Protein AF-A0A7I9ZKE6-F1 (afdb_monomer)

Secondary structure (DSSP, 8-state):
-HHHHHHHHHHHHHHHSEE-HHHHHHHHTSS-HHHHHHHHTTSSSBSGGG-SS-HHHHHHHHHHHHHHHHHTTPEEEE---TT-BSSTT--HHHHHHHHEEEESSS-S-----------EEEEEPSS----TTT----SEEEE-SS-EE-TTTTT-TTEEEEESS-HHHHHHHHHH-SSEEEEEEEETTTTEEEEEEEEEEHHHHHHHHHHHHHTHHHHHHHHHHHHHHHHHHHHHHHHHHHHHHHHHHHHHHHHHHHH-----

Nearest PDB structures (foldseek):
  3h4r-assembly1_A  TM=3.311E-01  e=6.764E+00  Escherichia coli K-12

Solvent-accessible surface area (backbone atoms only — not comparable to full-atom values): 14800 Å² total; per-residue (Å²): 109,65,72,59,49,52,52,42,43,51,54,41,29,74,75,61,53,32,38,42,49,66,56,45,35,38,71,72,66,39,30,54,71,72,51,53,53,36,32,76,63,65,74,38,84,26,45,50,84,56,37,78,61,58,69,68,62,51,51,52,50,50,54,48,51,51,51,57,34,52,79,68,68,35,41,82,40,84,52,69,59,74,92,67,37,49,40,86,90,55,51,69,65,64,43,46,59,57,32,34,28,38,19,83,51,84,69,65,63,81,80,60,64,77,76,71,76,76,70,39,63,30,38,44,56,93,60,93,56,58,19,68,82,82,63,48,68,67,62,49,32,39,78,53,96,90,40,41,26,36,40,60,85,65,79,43,57,79,41,40,82,43,69,62,82,56,68,65,41,56,53,38,12,53,69,62,19,93,57,55,29,39,30,28,32,74,32,83,88,76,74,44,74,42,79,49,29,32,31,22,32,58,69,20,42,52,55,19,47,52,55,47,62,76,41,42,64,66,47,50,54,51,51,52,54,49,49,54,53,49,52,55,53,53,50,53,50,52,50,54,51,50,49,54,52,48,56,54,50,51,54,51,51,51,54,51,52,67,70,63,62,81,85,128

Organism: NCBI:txid659824

Mean predicted aligned error: 14.19 Å

pLDDT: mean 89.32, std 9.11, range [42.59, 97.81]

Radius of gyration: 27.78 Å; Cα contacts (8 Å, |Δi|>4): 332; chains: 1; bounding box: 64×78×64 Å

Foldseek 3Di:
DLVQLLVQQVVVCVPFQKDALQSSLVSVVQAPPVLVVCLLVVVDQAQVVRGNDDPVVSVVSLVSNVVSLVVVVWDWDFACQDPRHHDDVRDPVVRRSRRIMTHNDPPPDPDHSPPPPPQFEKEADPDWDAALPPRDTDRIWGQDPSGTHDCVRVVNVQWDWDFDDDPQLQVQLVVQFPHKHWYWYQDPPVRHTDTGGMTGHPVSSVVSVVVCVVCVVVVVVVVVVVVVVVVVVVVVVVVVVVVVVVVVVVVVVVVVVVVPDDDD

Sequence (264 aa):
METRIARIAETTLAEQQFVTPIDVLIGLGWLAQPNVERWQRGRVSSLDRCVQVDADKTAAVLAALETWARDRGLQPWDTDYGDLQFTDGGEAAAERDFRTRWAAADHPAPAAPKKRSRELTVIAALSSWTCASCGEDGDLLLQTKAGPLCLDCADLGHLVFLPSGDAALTRRAKKASRLSAVVVLWSLRRKHYERQGILAENEAIEQAAQQCLEDADARAVRRSHDQARRAAVDEKFRDDARHRVRDRVDAVLDTWRAGVVNLD

Structure (mmCIF, N/CA/C/O backbone):
data_AF-A0A7I9ZKE6-F1
#
_entry.id   AF-A0A7I9ZKE6-F1
#
loop_
_atom_site.group_PDB
_atom_site.id
_atom_site.type_symbol
_atom_site.label_atom_id
_atom_site.label_alt_id
_atom_site.label_comp_id
_atom_site.label_asym_id
_atom_site.label_entity_id
_atom_site.label_seq_id
_atom_site.pdbx_PDB_ins_code
_atom_site.Cartn_x
_atom_site.Cartn_y
_atom_site.Cartn_z
_atom_site.occupancy
_atom_site.B_iso_or_equiv
_atom_site.auth_seq_id
_atom_site.auth_comp_id
_atom_site.auth_asym_id
_atom_site.auth_atom_id
_atom_site.pdbx_PDB_model_num
ATOM 1 N N . MET A 1 1 ? -19.465 4.935 30.216 1.00 80.81 1 MET A N 1
ATOM 2 C CA . MET A 1 1 ? -18.667 4.501 29.047 1.00 80.81 1 MET A CA 1
ATOM 3 C C . MET A 1 1 ? -19.266 3.235 28.450 1.00 80.81 1 MET A C 1
ATOM 5 O O . MET A 1 1 ? -19.639 3.252 27.286 1.00 80.81 1 MET A O 1
ATOM 9 N N . GLU A 1 2 ? -19.469 2.200 29.266 1.00 84.38 2 GLU A N 1
ATOM 10 C CA . GLU A 1 2 ? -20.071 0.908 28.892 1.00 84.38 2 GLU A CA 1
ATOM 11 C C . GLU A 1 2 ? -21.397 1.023 28.128 1.00 84.38 2 GLU A C 1
ATOM 13 O O . GLU A 1 2 ? -21.533 0.436 27.064 1.00 84.38 2 GLU A O 1
ATOM 18 N N . THR A 1 3 ? -22.339 1.866 28.570 1.00 89.25 3 THR A N 1
ATOM 19 C CA . THR A 1 3 ? -23.612 2.090 27.852 1.00 89.25 3 THR A CA 1
ATOM 20 C C . THR A 1 3 ? -23.410 2.611 26.424 1.00 89.25 3 THR A C 1
ATOM 22 O O . THR A 1 3 ? -24.175 2.287 25.520 1.00 89.25 3 THR A O 1
ATOM 25 N N . ARG A 1 4 ? -22.369 3.425 26.201 1.00 93.50 4 ARG A N 1
ATOM 26 C CA . ARG A 1 4 ? -22.043 3.968 24.876 1.00 93.50 4 ARG A CA 1
ATOM 27 C C . ARG A 1 4 ? -21.385 2.903 23.999 1.00 93.50 4 ARG A C 1
ATOM 29 O O . ARG A 1 4 ? -21.744 2.812 22.832 1.00 93.50 4 ARG A O 1
ATOM 36 N N . ILE A 1 5 ? -20.492 2.090 24.571 1.00 93.31 5 ILE A N 1
ATOM 37 C CA . ILE A 1 5 ? -19.883 0.931 23.898 1.00 93.31 5 ILE A CA 1
ATOM 38 C C . ILE A 1 5 ? -20.972 -0.049 23.463 1.00 93.31 5 ILE A C 1
ATOM 40 O O . ILE A 1 5 ? -21.030 -0.391 22.290 1.00 93.31 5 ILE A O 1
ATOM 44 N N . ALA A 1 6 ? -21.876 -0.420 24.375 1.00 93.50 6 ALA A N 1
ATOM 45 C CA . ALA A 1 6 ? -22.970 -1.343 24.097 1.00 93.50 6 ALA A CA 1
ATOM 46 C C . ALA A 1 6 ? -23.857 -0.851 22.950 1.00 93.50 6 ALA A C 1
ATOM 48 O O . ALA A 1 6 ? -24.139 -1.611 22.033 1.00 93.50 6 ALA A O 1
ATOM 49 N N . ARG A 1 7 ? -24.231 0.435 22.954 1.00 96.25 7 ARG A N 1
ATOM 50 C CA . ARG A 1 7 ? -25.028 1.031 21.875 1.00 96.25 7 ARG A CA 1
ATOM 51 C C . ARG A 1 7 ? -24.306 0.997 20.526 1.00 96.25 7 ARG A C 1
ATOM 53 O O . ARG A 1 7 ? -24.929 0.673 19.525 1.00 96.25 7 ARG A O 1
ATOM 60 N N . ILE A 1 8 ? -23.019 1.356 20.487 1.00 97.00 8 ILE A N 1
ATOM 61 C CA . ILE A 1 8 ? -22.222 1.305 19.249 1.00 97.00 8 ILE A CA 1
ATOM 62 C C . ILE A 1 8 ? -22.152 -0.138 18.750 1.00 97.00 8 ILE A C 1
ATOM 64 O O . ILE A 1 8 ? -22.469 -0.398 17.596 1.00 97.00 8 ILE A O 1
ATOM 68 N N . ALA A 1 9 ? -21.804 -1.069 19.637 1.00 95.50 9 ALA A N 1
ATOM 69 C CA . ALA A 1 9 ? -21.667 -2.477 19.313 1.00 95.50 9 ALA A CA 1
ATOM 70 C C . ALA A 1 9 ? -22.993 -3.097 18.837 1.00 95.50 9 ALA A C 1
ATOM 72 O O . ALA A 1 9 ? -22.989 -3.863 17.884 1.00 95.50 9 ALA A O 1
ATOM 73 N N . GLU A 1 10 ? -24.136 -2.730 19.423 1.00 95.75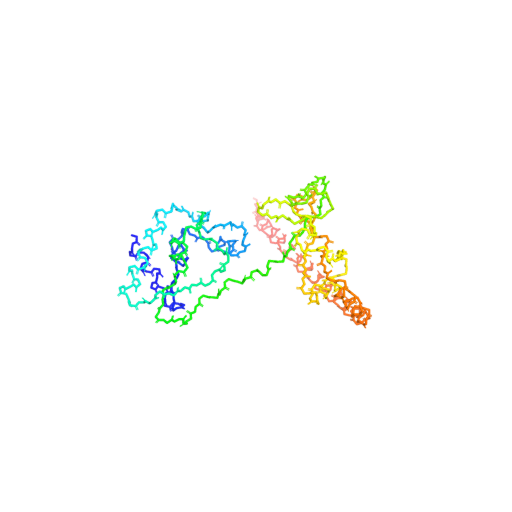 10 GLU A N 1
ATOM 74 C CA . GLU A 1 10 ? -25.462 -3.159 18.956 1.00 95.75 10 GLU A CA 1
ATOM 75 C C . GLU A 1 10 ? -25.780 -2.655 17.548 1.00 95.75 10 GLU A C 1
ATOM 77 O O . GLU A 1 10 ? -26.186 -3.449 16.700 1.00 95.75 10 GLU A O 1
ATOM 82 N N . THR A 1 11 ? -25.568 -1.361 17.283 1.00 96.81 11 THR A N 1
ATOM 83 C CA . THR A 1 11 ? -25.777 -0.788 15.947 1.00 96.81 11 THR A CA 1
ATOM 84 C C . THR A 1 11 ? -24.886 -1.480 14.919 1.00 96.81 11 THR A C 1
ATOM 86 O O . THR A 1 11 ? -25.370 -1.949 13.893 1.00 96.81 11 THR A O 1
ATOM 89 N N . THR A 1 12 ? -23.594 -1.610 15.222 1.00 95.81 12 THR A N 1
ATOM 90 C CA . THR A 1 12 ? -22.623 -2.259 14.342 1.00 95.81 12 THR A CA 1
ATOM 91 C C . THR A 1 12 ? -22.984 -3.726 14.098 1.00 95.81 12 THR A C 1
ATOM 93 O O . THR A 1 12 ? -23.018 -4.166 12.951 1.00 95.81 12 THR A O 1
ATOM 96 N N . LEU A 1 13 ? -23.333 -4.483 15.144 1.00 95.69 13 LEU A N 1
ATOM 97 C CA . LEU A 1 13 ? -23.744 -5.882 15.013 1.00 95.69 13 LEU A CA 1
ATOM 98 C C . LEU A 1 13 ? -24.986 -6.026 14.123 1.00 95.69 13 LEU A C 1
ATOM 100 O O . LEU A 1 13 ? -25.049 -6.955 13.324 1.00 95.69 13 LEU A O 1
ATOM 104 N N . ALA A 1 14 ? -25.958 -5.118 14.234 1.00 94.81 14 ALA A N 1
ATOM 105 C CA . ALA A 1 14 ? -27.159 -5.139 13.403 1.00 94.81 14 ALA A CA 1
ATOM 106 C C . ALA A 1 14 ? -26.866 -4.834 11.921 1.00 94.81 14 ALA A C 1
ATOM 108 O O . ALA A 1 14 ? -27.521 -5.394 11.044 1.00 94.81 14 ALA A O 1
ATOM 109 N N . GLU A 1 15 ? -25.887 -3.972 11.638 1.00 94.06 15 GLU A N 1
ATOM 110 C CA . GLU A 1 15 ? -25.532 -3.551 10.277 1.00 94.06 15 GLU A CA 1
ATOM 111 C C . GLU A 1 15 ? -24.661 -4.571 9.533 1.00 94.06 15 GLU A C 1
ATOM 113 O O . GLU A 1 15 ? -24.911 -4.844 8.359 1.00 94.06 15 GLU A O 1
ATOM 118 N N . GLN A 1 16 ? -23.643 -5.137 10.193 1.00 93.75 16 GLN A N 1
ATOM 119 C CA . GLN A 1 16 ? -22.638 -5.990 9.536 1.00 93.75 16 GLN A CA 1
ATOM 120 C C . GLN A 1 16 ? -22.530 -7.411 10.109 1.00 93.75 16 GLN A C 1
ATOM 122 O O . GLN A 1 16 ? -21.730 -8.201 9.618 1.00 93.75 16 GLN A O 1
ATOM 127 N N . GLN A 1 17 ? -23.336 -7.761 11.119 1.00 94.69 17 GLN A N 1
ATOM 128 C CA . GLN A 1 17 ? -23.385 -9.085 11.771 1.00 94.69 17 GLN A CA 1
ATOM 129 C C . GLN A 1 17 ? -22.134 -9.471 12.587 1.00 94.69 17 GLN A C 1
ATOM 131 O O . GLN A 1 17 ? -22.058 -10.583 13.114 1.00 94.69 17 GLN A O 1
ATOM 136 N N . PHE A 1 18 ? -21.183 -8.550 12.758 1.00 95.56 18 PHE A N 1
ATOM 137 C CA . PHE A 1 18 ? -20.028 -8.680 13.649 1.00 95.56 18 PHE A CA 1
ATOM 138 C C . PHE A 1 18 ? -19.629 -7.317 14.231 1.00 95.56 18 PHE A C 1
ATOM 140 O O . PHE A 1 18 ? -20.005 -6.273 13.703 1.00 95.56 18 PHE A O 1
ATOM 147 N N . VAL A 1 19 ? -18.828 -7.317 15.297 1.00 96.62 19 VAL A N 1
ATOM 148 C CA . VAL A 1 19 ? -18.248 -6.099 15.888 1.00 96.62 19 VAL A CA 1
ATOM 149 C C . VAL A 1 19 ? -16.756 -6.297 16.105 1.00 96.62 19 VAL A C 1
ATOM 151 O O . VAL A 1 19 ? -16.337 -7.323 16.644 1.00 96.62 19 VAL A O 1
ATOM 154 N N . THR A 1 20 ? -15.951 -5.314 15.714 1.00 95.62 20 THR A N 1
ATOM 155 C CA . THR A 1 20 ? -14.513 -5.275 15.992 1.00 95.62 20 THR A CA 1
ATOM 156 C C . THR A 1 20 ? -14.170 -4.168 16.995 1.00 95.62 20 THR A C 1
ATOM 158 O O . THR A 1 20 ? -14.904 -3.182 17.119 1.00 95.62 20 THR A O 1
ATOM 161 N N . PRO A 1 21 ? -13.016 -4.259 17.674 1.00 96.25 21 PRO A N 1
ATOM 162 C CA . PRO A 1 21 ? -12.482 -3.156 18.463 1.00 96.25 21 PRO A CA 1
ATOM 163 C C . PRO A 1 21 ? -12.346 -1.841 17.689 1.00 96.25 21 PRO A C 1
ATOM 165 O O . PRO A 1 21 ? -12.607 -0.771 18.237 1.00 96.25 21 PRO A O 1
ATOM 168 N N . ILE A 1 22 ? -11.978 -1.911 16.404 1.00 95.44 22 ILE A N 1
ATOM 169 C CA . ILE A 1 22 ? -11.834 -0.735 15.537 1.00 95.44 22 ILE A CA 1
ATOM 170 C C . ILE A 1 22 ? -13.180 -0.010 15.392 1.00 95.44 22 ILE A C 1
ATOM 172 O O . ILE A 1 22 ? -13.216 1.214 15.517 1.00 95.44 22 ILE A O 1
ATOM 176 N N . ASP A 1 23 ? -14.281 -0.746 15.205 1.00 95.75 23 ASP A N 1
ATOM 177 C CA . ASP A 1 23 ? -15.628 -0.168 15.072 1.00 95.75 23 ASP A CA 1
ATOM 178 C C . ASP A 1 23 ? -16.026 0.616 16.327 1.00 95.75 23 ASP A C 1
ATOM 180 O O . ASP A 1 23 ? -16.527 1.741 16.244 1.00 95.75 23 ASP A O 1
ATOM 184 N N . VAL A 1 24 ? -15.738 0.056 17.508 1.00 97.00 24 VAL A N 1
ATOM 185 C CA . VAL A 1 24 ? -16.027 0.710 18.790 1.00 97.00 24 VAL A CA 1
ATOM 186 C C . VAL A 1 24 ? -15.189 1.973 18.964 1.00 97.00 24 VAL A C 1
ATOM 188 O O . VAL A 1 24 ? -15.727 3.015 19.342 1.00 97.00 24 VAL A O 1
ATOM 191 N N . LEU A 1 25 ? -13.892 1.929 18.646 1.00 96.81 25 LEU A N 1
ATOM 192 C CA . LEU A 1 25 ? -13.018 3.104 18.727 1.00 96.81 25 LEU A CA 1
ATOM 193 C C . LEU A 1 25 ? -13.452 4.216 17.758 1.00 96.81 25 LEU A C 1
ATOM 195 O O . LEU A 1 25 ? -13.394 5.396 18.122 1.00 96.81 25 LEU A O 1
ATOM 199 N N . ILE A 1 26 ? -13.941 3.860 16.564 1.00 96.06 26 ILE A N 1
ATOM 200 C CA . ILE A 1 26 ? -14.525 4.814 15.612 1.00 96.06 26 ILE A CA 1
ATOM 201 C C . ILE A 1 26 ? -15.829 5.400 16.157 1.00 96.06 26 ILE A C 1
ATOM 203 O O . ILE A 1 26 ? -15.978 6.621 16.191 1.00 96.06 26 ILE A O 1
ATOM 207 N N . GLY A 1 27 ? -16.757 4.569 16.639 1.00 95.06 27 GLY A N 1
ATOM 208 C CA . GLY A 1 27 ? -18.037 5.034 17.185 1.00 95.06 27 GLY A CA 1
ATOM 209 C C . GLY A 1 27 ? -17.889 5.899 18.447 1.00 95.06 27 GLY A C 1
ATOM 210 O O . GLY A 1 27 ? -18.699 6.795 18.713 1.00 95.06 27 GLY A O 1
ATOM 211 N N . LEU A 1 28 ? -16.825 5.685 19.227 1.00 95.25 28 LEU A N 1
ATOM 212 C CA . LEU A 1 28 ? -16.461 6.549 20.352 1.00 95.25 28 LEU A CA 1
ATOM 213 C C . LEU A 1 28 ? -15.848 7.885 19.902 1.00 95.25 28 LEU A C 1
ATOM 215 O O . LEU A 1 28 ? -15.843 8.842 20.683 1.00 95.25 28 LEU A O 1
ATOM 219 N N . GLY A 1 29 ? -15.394 7.976 18.651 1.00 94.75 29 GLY A N 1
ATOM 220 C CA . GLY A 1 29 ? -14.678 9.123 18.099 1.00 94.75 29 GLY A CA 1
ATOM 221 C C . GLY A 1 29 ? -13.205 9.172 18.506 1.00 94.75 29 GLY A C 1
ATOM 222 O O . GLY A 1 29 ? -12.571 10.208 18.353 1.00 94.75 29 GLY A O 1
ATOM 223 N N . TRP A 1 30 ? -12.660 8.079 19.045 1.00 95.88 30 TRP A N 1
ATOM 224 C CA . TRP A 1 30 ? -11.262 7.990 19.488 1.00 95.88 30 TRP A CA 1
ATOM 225 C C . TRP A 1 30 ? -10.312 7.609 18.356 1.00 95.88 30 TRP A C 1
ATOM 227 O O . TRP A 1 30 ? -9.102 7.787 18.476 1.00 95.88 30 TRP A O 1
ATOM 237 N N . LEU A 1 31 ? -10.862 7.112 17.250 1.00 95.38 31 LEU A N 1
ATOM 238 C CA . LEU A 1 31 ? -10.144 6.741 16.044 1.00 95.38 31 LEU A CA 1
ATOM 239 C C . LEU A 1 31 ? -10.928 7.230 14.823 1.00 95.38 31 LEU A C 1
ATOM 241 O O . LEU A 1 31 ? -12.116 6.967 14.685 1.00 95.38 31 LEU A O 1
ATOM 245 N N . ALA A 1 32 ? -10.270 7.952 13.919 1.00 91.06 32 ALA A N 1
ATOM 246 C CA . ALA A 1 32 ? -10.906 8.433 12.695 1.00 91.06 32 ALA A CA 1
ATOM 247 C C . ALA A 1 32 ? -10.713 7.428 11.548 1.00 91.06 32 ALA A C 1
ATOM 249 O O . ALA A 1 32 ? -9.596 6.949 11.336 1.00 91.06 32 ALA A O 1
ATOM 250 N N . GLN A 1 33 ? -11.753 7.186 10.742 1.00 89.94 33 GLN A N 1
ATOM 251 C CA . GLN A 1 33 ? -11.688 6.282 9.580 1.00 89.94 33 GLN A CA 1
ATOM 252 C C . GLN A 1 33 ? -10.487 6.550 8.643 1.00 89.94 33 GLN A C 1
ATOM 254 O O . GLN A 1 33 ? -9.793 5.598 8.278 1.00 89.94 33 GLN A O 1
ATOM 259 N N . PRO A 1 34 ? -10.127 7.810 8.308 1.00 87.00 34 PRO A N 1
ATOM 260 C CA . PRO A 1 34 ? -8.950 8.078 7.478 1.00 87.00 34 PRO A CA 1
ATOM 261 C C . PRO A 1 34 ? -7.627 7.610 8.100 1.00 87.00 34 PRO A C 1
ATOM 263 O O . PRO A 1 34 ? -6.681 7.295 7.377 1.00 87.00 34 PRO A O 1
ATOM 266 N N . ASN A 1 35 ? -7.531 7.552 9.430 1.00 88.62 35 ASN A N 1
ATOM 267 C CA . ASN A 1 35 ? -6.338 7.054 10.108 1.00 88.62 35 ASN A CA 1
ATOM 268 C C . ASN A 1 35 ? -6.249 5.527 10.044 1.00 88.62 35 ASN A C 1
ATOM 270 O O . ASN A 1 35 ? -5.158 5.005 9.817 1.00 88.62 35 ASN A O 1
ATOM 274 N N . VAL A 1 36 ? -7.385 4.828 10.133 1.00 89.69 36 VAL A N 1
ATOM 275 C CA . VAL A 1 36 ? -7.454 3.378 9.887 1.00 89.69 36 VAL A CA 1
ATOM 276 C C . VAL A 1 36 ? -6.964 3.063 8.479 1.00 89.69 36 VAL A C 1
ATOM 278 O O . VAL A 1 36 ? -6.104 2.205 8.303 1.00 89.69 36 VAL A O 1
ATOM 281 N N . GLU A 1 37 ? -7.406 3.823 7.474 1.00 85.31 37 GLU A N 1
ATOM 282 C CA . GLU A 1 37 ? -6.921 3.653 6.101 1.00 85.31 37 GLU A CA 1
ATOM 283 C C . GLU A 1 37 ? -5.416 3.920 5.965 1.00 85.31 37 GLU A C 1
ATOM 285 O O . GLU A 1 37 ? -4.721 3.221 5.227 1.00 85.31 37 GLU A O 1
ATOM 290 N N . ARG A 1 38 ? -4.880 4.937 6.652 1.00 78.81 38 ARG A N 1
ATOM 291 C CA . ARG A 1 38 ? -3.436 5.229 6.647 1.00 78.81 38 ARG A CA 1
ATOM 292 C C . ARG A 1 38 ? -2.634 4.091 7.271 1.00 78.81 38 ARG A C 1
ATOM 294 O O . ARG A 1 38 ? -1.601 3.720 6.708 1.00 78.81 38 ARG A O 1
ATOM 301 N N . TRP A 1 39 ? -3.111 3.540 8.381 1.00 88.62 39 TRP A N 1
ATOM 302 C CA . TRP A 1 39 ? -2.510 2.397 9.063 1.00 88.62 39 TRP A CA 1
ATOM 303 C C . TRP A 1 39 ? -2.588 1.116 8.221 1.00 88.62 39 TRP A C 1
ATOM 305 O O . TRP A 1 39 ? -1.556 0.507 7.962 1.00 88.62 39 TRP A O 1
ATOM 315 N N . GLN A 1 40 ? -3.748 0.781 7.648 1.00 85.06 40 GLN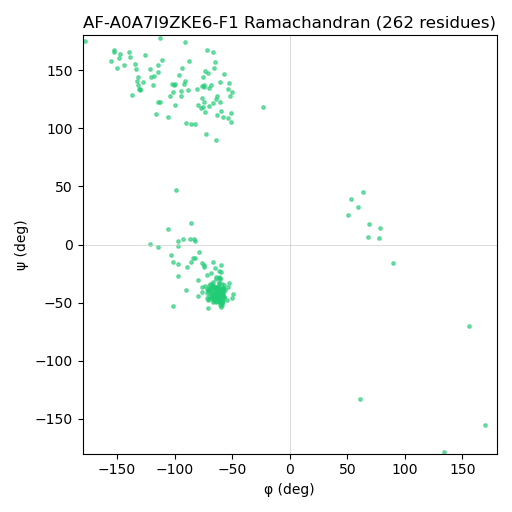 A N 1
ATOM 316 C CA . GLN A 1 40 ? -3.884 -0.342 6.706 1.00 85.06 40 GLN A CA 1
ATOM 317 C C . GLN A 1 40 ? -3.002 -0.163 5.458 1.00 85.06 40 GLN A C 1
ATOM 319 O O . GLN A 1 40 ? -2.523 -1.126 4.859 1.00 85.06 40 GLN A O 1
ATOM 324 N N . ARG A 1 41 ? -2.723 1.090 5.071 1.00 75.25 41 ARG A N 1
ATOM 325 C CA . ARG A 1 41 ? -1.736 1.456 4.044 1.00 75.25 41 ARG A CA 1
ATOM 326 C C . ARG A 1 41 ? -0.310 1.594 4.605 1.00 75.25 41 ARG A C 1
ATOM 328 O O . ARG A 1 41 ? 0.523 2.219 3.940 1.00 75.25 41 ARG A O 1
ATOM 335 N N . GLY A 1 42 ? 0.013 1.060 5.776 1.00 73.38 42 GLY A N 1
ATOM 336 C CA . GLY A 1 42 ? 1.356 1.062 6.366 1.00 73.38 42 GLY A CA 1
ATOM 337 C C . GLY A 1 42 ? 2.039 2.434 6.403 1.00 73.38 42 GLY A C 1
ATOM 338 O O . GLY A 1 42 ? 3.259 2.516 6.319 1.00 73.38 42 GLY A O 1
ATOM 339 N N . ARG A 1 43 ? 1.267 3.529 6.414 1.00 76.00 43 ARG A N 1
ATOM 340 C CA . ARG A 1 43 ? 1.790 4.901 6.550 1.00 76.00 43 ARG A CA 1
ATOM 341 C C . ARG A 1 43 ? 2.049 5.258 8.011 1.00 76.00 43 ARG A C 1
ATOM 343 O O . ARG A 1 43 ? 2.645 6.296 8.277 1.00 76.00 43 ARG A O 1
ATOM 350 N N . VAL A 1 44 ? 1.565 4.421 8.921 1.00 79.38 44 VAL A N 1
ATOM 351 C CA . VAL A 1 44 ? 1.742 4.494 10.368 1.00 79.38 44 VAL A CA 1
ATOM 352 C C . VAL A 1 44 ? 2.168 3.100 10.817 1.00 79.38 44 VAL A C 1
ATOM 354 O O . VAL A 1 44 ? 1.641 2.117 10.298 1.00 79.38 44 VAL A O 1
ATOM 357 N N . SER A 1 45 ? 3.150 3.023 11.713 1.00 81.81 45 SER A N 1
ATOM 358 C CA . SER A 1 45 ? 3.742 1.761 12.171 1.00 81.81 45 SER A CA 1
ATOM 359 C C . SER A 1 45 ? 2.794 0.925 13.031 1.00 81.81 45 SER A C 1
ATOM 361 O O . SER A 1 45 ? 2.818 -0.295 12.923 1.00 81.81 45 SER A O 1
ATOM 363 N N . SER A 1 46 ? 1.945 1.577 13.826 1.00 89.88 46 SER A N 1
ATOM 364 C CA . SER A 1 46 ? 0.986 0.954 14.741 1.00 89.88 46 SER A CA 1
ATOM 365 C C . SER A 1 46 ? -0.319 1.761 14.799 1.00 89.88 46 SER A C 1
ATOM 367 O O . SER A 1 46 ? -0.322 2.958 14.485 1.00 89.88 46 SER A O 1
ATOM 369 N N . LEU A 1 47 ? -1.443 1.117 15.128 1.00 91.81 47 LEU A N 1
ATOM 370 C CA . LEU A 1 47 ? -2.758 1.774 15.150 1.00 91.81 47 LEU A CA 1
ATOM 371 C C . LEU A 1 47 ? -2.901 2.756 16.321 1.00 91.81 47 LEU A C 1
ATOM 373 O O . LEU A 1 47 ? -3.463 3.836 16.141 1.00 91.81 47 LEU A O 1
ATOM 377 N N . ASP A 1 48 ? -2.371 2.407 17.492 1.00 91.94 48 ASP A N 1
ATOM 378 C CA . ASP A 1 48 ? -2.395 3.204 18.726 1.00 91.94 48 ASP A CA 1
ATOM 379 C C . ASP A 1 48 ? -1.870 4.640 18.555 1.00 91.94 48 ASP A C 1
ATOM 381 O O . ASP A 1 48 ? -2.434 5.576 19.112 1.00 91.94 48 ASP A O 1
ATOM 385 N N . ARG A 1 49 ? -0.888 4.862 17.675 1.00 89.31 49 ARG A N 1
ATOM 386 C CA . ARG A 1 49 ? -0.375 6.196 17.301 1.00 89.31 49 ARG A CA 1
ATOM 387 C C . ARG A 1 49 ? -1.433 7.115 16.687 1.00 89.31 49 ARG A C 1
ATOM 389 O O . ARG A 1 49 ? -1.212 8.319 16.572 1.00 89.31 49 ARG A O 1
ATOM 396 N N . CYS A 1 50 ? -2.544 6.550 16.226 1.00 91.50 50 CYS A N 1
ATOM 397 C CA . CYS A 1 50 ? -3.680 7.276 15.668 1.00 91.50 50 CYS A CA 1
ATOM 398 C C . CYS A 1 50 ? -4.869 7.383 16.628 1.00 91.50 50 CYS A C 1
ATOM 400 O O . CYS A 1 50 ? -5.834 8.080 16.295 1.00 91.50 50 CYS A O 1
ATOM 402 N N . VAL A 1 51 ? -4.828 6.670 17.755 1.00 92.06 51 VAL A N 1
ATOM 403 C CA . VAL A 1 51 ? -5.873 6.683 18.775 1.00 92.06 51 VAL A CA 1
ATOM 404 C C . VAL A 1 51 ? -5.678 7.921 19.651 1.00 92.06 51 VAL A C 1
ATOM 406 O O . VAL A 1 51 ? -4.568 8.260 20.047 1.00 92.06 51 VAL A O 1
ATOM 409 N N . GLN A 1 52 ? -6.762 8.646 19.925 1.00 88.31 52 GLN A N 1
ATOM 410 C CA . GLN A 1 52 ? -6.724 9.9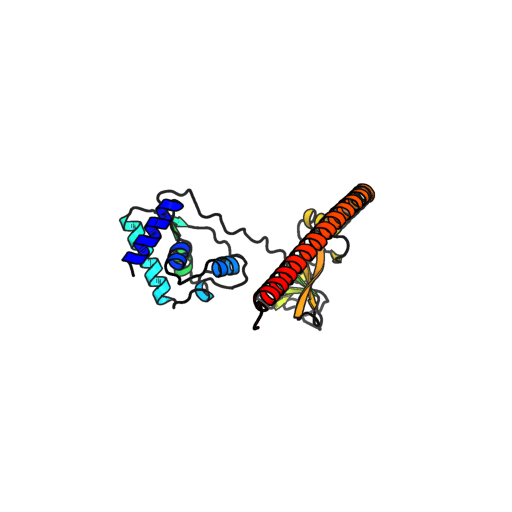29 20.643 1.00 88.31 52 GLN A CA 1
ATOM 411 C C . GLN A 1 52 ? -6.665 9.791 22.173 1.00 88.31 52 GLN A C 1
ATOM 413 O O . GLN A 1 52 ? -6.725 10.791 22.889 1.00 88.31 52 GLN A O 1
ATOM 418 N N . VAL A 1 53 ? -6.590 8.565 22.683 1.00 92.81 53 VAL A N 1
ATOM 419 C CA . VAL A 1 53 ? -6.550 8.247 24.111 1.00 92.81 53 VAL A CA 1
ATOM 420 C C . VAL A 1 53 ? -5.337 7.381 24.434 1.00 92.81 53 VAL A C 1
ATOM 422 O O . VAL A 1 53 ? -4.725 6.794 23.548 1.00 92.81 53 VAL A O 1
ATOM 425 N N . ASP A 1 54 ? -5.001 7.312 25.717 1.00 90.69 54 ASP A N 1
ATOM 426 C CA . ASP A 1 54 ? -3.941 6.457 26.245 1.00 90.69 54 ASP A CA 1
ATOM 427 C C . ASP A 1 54 ? -4.256 4.945 26.126 1.00 90.69 54 ASP A C 1
ATOM 429 O O . ASP A 1 54 ? -5.390 4.521 25.860 1.00 90.69 54 ASP A O 1
ATOM 433 N N . ALA A 1 55 ? -3.216 4.124 26.305 1.00 88.38 55 ALA A N 1
ATOM 434 C CA . ALA A 1 55 ? -3.299 2.669 26.192 1.00 88.38 55 ALA A CA 1
ATOM 435 C C . ALA A 1 55 ? -4.238 2.054 27.243 1.00 88.38 55 ALA A C 1
ATOM 437 O O . ALA A 1 55 ? -5.009 1.157 26.909 1.00 88.38 55 ALA A O 1
ATOM 438 N N . ASP A 1 56 ? -4.251 2.587 28.468 1.00 90.25 56 ASP A N 1
ATOM 439 C CA . ASP A 1 56 ? -5.088 2.084 29.563 1.00 90.25 56 ASP A CA 1
ATOM 440 C C . ASP A 1 56 ? -6.581 2.238 29.249 1.00 90.25 56 ASP A C 1
ATOM 442 O O . ASP A 1 56 ? -7.367 1.302 29.410 1.00 90.25 56 ASP A O 1
ATOM 446 N N . LYS A 1 57 ? -6.995 3.399 28.724 1.00 93.31 57 LYS A N 1
ATOM 447 C CA . LYS A 1 57 ? -8.380 3.606 28.267 1.00 93.31 57 LYS A CA 1
ATOM 448 C C . LYS A 1 57 ? -8.741 2.712 27.096 1.00 93.31 57 LYS A C 1
ATOM 450 O O . LYS A 1 57 ? -9.881 2.258 27.005 1.00 93.31 57 LYS A O 1
ATOM 455 N N . THR A 1 58 ? -7.792 2.476 26.199 1.00 92.81 58 THR A N 1
ATOM 456 C CA . THR A 1 58 ? -8.000 1.597 25.048 1.00 92.81 58 THR A CA 1
ATOM 457 C C . THR A 1 58 ? -8.213 0.152 25.506 1.00 92.81 58 THR A C 1
ATOM 459 O O . THR A 1 58 ? -9.186 -0.480 25.095 1.00 92.81 58 THR A O 1
ATOM 462 N N . ALA A 1 59 ? -7.389 -0.331 26.440 1.00 92.00 59 ALA A N 1
ATOM 463 C CA . ALA A 1 59 ? -7.534 -1.639 27.076 1.00 92.00 59 ALA A CA 1
ATOM 464 C C . ALA A 1 59 ? -8.868 -1.774 27.830 1.00 92.00 59 ALA A C 1
ATOM 466 O O . ALA A 1 59 ? -9.560 -2.782 27.698 1.00 92.00 59 ALA A O 1
ATOM 467 N N . ALA A 1 60 ? -9.291 -0.732 28.552 1.00 94.31 60 ALA A N 1
ATOM 468 C CA . ALA A 1 60 ? -10.579 -0.730 29.244 1.00 94.31 60 ALA A CA 1
ATOM 469 C C . ALA A 1 60 ? -11.774 -0.862 28.278 1.00 94.31 60 ALA A C 1
ATOM 471 O O . ALA A 1 60 ? -12.751 -1.542 28.591 1.00 94.31 60 ALA A O 1
ATOM 472 N N . VAL A 1 61 ? -11.709 -0.242 27.092 1.00 95.38 61 VAL A N 1
ATOM 473 C CA . VAL A 1 61 ? -12.748 -0.389 26.055 1.00 95.38 61 VAL A CA 1
ATOM 474 C C . VAL A 1 61 ? -12.765 -1.801 25.473 1.00 95.38 61 VAL A C 1
ATOM 476 O O . VAL A 1 61 ? -13.849 -2.355 25.292 1.00 95.38 61 VAL A O 1
ATOM 479 N N . LEU A 1 62 ? -11.595 -2.384 25.205 1.00 95.00 62 LEU A N 1
ATOM 480 C CA . LEU A 1 62 ? -11.463 -3.758 24.712 1.00 95.00 62 LEU A CA 1
ATOM 481 C C . LEU A 1 62 ? -12.093 -4.764 25.690 1.00 95.00 62 LEU A C 1
ATOM 483 O O . LEU A 1 62 ? -12.948 -5.553 25.289 1.00 95.00 62 LEU A O 1
ATOM 487 N N . ALA A 1 63 ? -11.767 -4.657 26.981 1.00 94.81 63 ALA A N 1
ATOM 488 C CA . ALA A 1 63 ? -12.329 -5.512 28.029 1.00 94.81 63 ALA A CA 1
ATOM 489 C C . ALA A 1 63 ? -13.853 -5.331 28.194 1.00 94.81 63 ALA A C 1
ATOM 491 O O . ALA A 1 63 ? -14.599 -6.295 28.394 1.00 94.81 63 ALA A O 1
ATOM 492 N N . ALA A 1 64 ? -14.346 -4.093 28.079 1.00 95.75 64 ALA A N 1
ATOM 493 C CA . ALA A 1 64 ? -15.778 -3.809 28.137 1.00 95.75 64 ALA A CA 1
ATOM 494 C C . ALA A 1 64 ? -16.537 -4.376 26.923 1.00 95.75 64 ALA A C 1
ATOM 496 O O . ALA A 1 64 ? -17.644 -4.893 27.082 1.00 95.75 64 ALA A O 1
ATOM 497 N N . LEU A 1 65 ? -15.949 -4.312 25.722 1.00 97.00 65 LEU A N 1
ATOM 498 C CA . LEU A 1 65 ? -16.508 -4.928 24.514 1.00 97.00 65 LEU A CA 1
ATOM 499 C C . LEU A 1 65 ? -16.585 -6.453 24.655 1.00 97.00 65 LEU A C 1
ATOM 501 O O . LEU A 1 65 ? -17.613 -7.049 24.343 1.00 97.00 65 LEU A O 1
ATOM 505 N N . GLU A 1 66 ? -15.518 -7.073 25.149 1.00 96.06 66 GLU A N 1
ATOM 506 C CA . GLU A 1 66 ? -15.457 -8.511 25.403 1.00 96.06 66 GLU A CA 1
ATOM 507 C C . GLU A 1 66 ? -16.533 -8.961 26.405 1.00 96.06 66 GLU A C 1
ATOM 509 O O . GLU A 1 66 ? -17.251 -9.930 26.153 1.00 96.06 66 GLU A O 1
ATOM 514 N N . THR A 1 67 ? -16.698 -8.228 27.509 1.00 96.69 67 THR A N 1
ATOM 515 C CA . THR A 1 67 ? -17.749 -8.503 28.504 1.00 96.69 67 THR A CA 1
ATOM 516 C C . THR A 1 67 ? -19.139 -8.413 27.868 1.00 96.69 67 THR A C 1
ATOM 518 O O . THR A 1 67 ? -19.920 -9.362 27.934 1.00 96.69 67 THR A O 1
ATOM 521 N N . TRP A 1 68 ? -19.413 -7.321 27.147 1.00 97.19 68 TRP A N 1
ATOM 522 C CA . TRP A 1 68 ? -20.677 -7.112 26.435 1.00 97.19 68 TRP A CA 1
ATOM 523 C C . TRP A 1 68 ? -20.992 -8.223 25.420 1.00 97.19 68 TRP A C 1
ATOM 525 O O . TRP A 1 68 ? -22.156 -8.612 25.265 1.00 97.19 68 TRP A O 1
ATOM 535 N N . ALA A 1 69 ? -19.970 -8.721 24.721 1.00 96.50 69 ALA A N 1
ATOM 536 C CA . ALA A 1 69 ? -20.112 -9.748 23.700 1.00 96.50 69 ALA A CA 1
ATOM 537 C C . ALA A 1 69 ? -20.425 -11.117 24.314 1.00 96.50 69 ALA A C 1
ATOM 539 O O . ALA A 1 69 ? -21.312 -11.823 23.824 1.00 96.50 69 ALA A O 1
ATOM 540 N N . ARG A 1 70 ? -19.753 -11.466 25.419 1.00 95.62 70 ARG A N 1
ATOM 541 C CA . ARG A 1 70 ? -20.025 -12.698 26.173 1.00 95.62 70 ARG A CA 1
ATOM 542 C C . ARG A 1 70 ? -21.427 -12.719 26.761 1.00 95.62 70 ARG A C 1
ATOM 544 O O . ARG A 1 70 ? -22.105 -13.735 26.627 1.00 95.62 70 ARG A O 1
ATOM 551 N N . ASP A 1 71 ? -21.892 -11.598 27.309 1.00 96.19 71 ASP A N 1
ATOM 552 C CA . ASP A 1 71 ? -23.259 -11.470 27.835 1.00 96.19 71 ASP A CA 1
ATOM 553 C C . ASP A 1 71 ? -24.332 -11.716 26.757 1.00 96.19 71 ASP A C 1
ATOM 555 O O . ASP A 1 71 ? -25.461 -12.095 27.063 1.00 96.19 71 ASP A O 1
ATOM 559 N N . ARG A 1 72 ? -23.980 -11.534 25.476 1.00 95.00 72 ARG A N 1
ATOM 560 C CA . ARG A 1 72 ? -24.839 -11.794 24.306 1.00 95.00 72 ARG A CA 1
ATOM 561 C C . ARG A 1 72 ? -24.603 -13.155 23.651 1.00 95.00 72 ARG A C 1
ATOM 563 O O . ARG A 1 72 ? -25.218 -13.445 22.628 1.00 95.00 72 ARG A O 1
ATOM 570 N N . GLY A 1 73 ? -23.721 -13.984 24.207 1.00 95.25 73 GLY A N 1
ATOM 571 C CA . GLY A 1 73 ? -23.384 -15.296 23.654 1.00 95.25 73 GLY A CA 1
ATOM 572 C C . GLY A 1 73 ? -22.608 -15.247 22.333 1.00 95.25 73 GLY A C 1
ATOM 573 O O . GLY A 1 73 ? -22.565 -16.250 21.618 1.00 95.25 73 GLY A O 1
ATOM 574 N N . LEU A 1 74 ? -21.999 -14.106 21.988 1.00 96.88 74 LEU A N 1
ATOM 575 C CA . LEU A 1 74 ? -21.154 -13.993 20.800 1.00 96.88 74 LEU A CA 1
ATOM 576 C C . LEU A 1 74 ? -19.843 -14.753 21.006 1.00 96.88 74 LEU A C 1
ATOM 578 O O . LEU A 1 74 ? -19.304 -14.817 22.112 1.00 96.88 74 LEU A O 1
ATOM 582 N N . GLN A 1 75 ? -19.316 -15.307 19.919 1.00 96.00 75 GLN A N 1
ATOM 583 C CA . GLN A 1 75 ? -18.046 -16.020 19.925 1.00 96.00 75 GLN A CA 1
ATOM 584 C C . GLN A 1 75 ? -16.907 -15.090 19.485 1.00 96.00 75 GLN A C 1
ATOM 586 O O . GLN A 1 75 ? -17.125 -14.224 18.626 1.00 96.00 75 GLN A O 1
ATOM 591 N N . PRO A 1 76 ? -15.701 -15.262 20.051 1.00 96.88 76 PRO A N 1
ATOM 592 C CA . PRO A 1 76 ? -14.509 -14.589 19.569 1.00 96.88 76 PRO A CA 1
ATOM 593 C C . PRO A 1 76 ? -14.013 -15.268 18.291 1.00 96.88 76 PRO A C 1
ATOM 595 O O . PRO A 1 76 ? -13.922 -16.493 18.215 1.00 96.88 76 PRO A O 1
ATOM 598 N N . TRP A 1 77 ? -13.635 -14.465 17.309 1.00 95.25 77 TRP A N 1
ATOM 599 C CA . TRP A 1 77 ? -12.998 -14.928 16.085 1.00 95.25 77 TRP A CA 1
ATOM 600 C C . TRP A 1 77 ? -11.781 -14.062 15.780 1.00 95.25 77 TRP A C 1
ATOM 602 O O . TRP A 1 77 ? -11.824 -12.844 15.943 1.00 95.25 77 TRP A O 1
ATOM 612 N N . ASP A 1 78 ? -10.698 -14.674 15.314 1.00 92.12 78 ASP A N 1
ATOM 613 C CA . ASP A 1 78 ? -9.522 -13.926 14.870 1.00 92.12 78 ASP A CA 1
ATOM 614 C C . ASP A 1 78 ? -9.777 -13.278 13.501 1.00 92.12 78 ASP A C 1
ATOM 616 O O . ASP A 1 78 ? -10.460 -13.837 12.637 1.00 92.12 78 ASP A O 1
ATOM 620 N N . THR A 1 79 ? -9.227 -12.084 13.303 1.00 90.00 79 THR A N 1
ATOM 621 C CA . THR A 1 79 ? -9.235 -11.388 12.014 1.00 90.00 79 THR A CA 1
ATOM 622 C C . THR A 1 79 ? -7.800 -11.275 11.501 1.00 90.00 79 THR A C 1
ATOM 624 O O . THR A 1 79 ? -6.949 -10.674 12.158 1.00 90.00 79 THR A O 1
ATOM 627 N N . ASP A 1 80 ? -7.523 -11.797 10.299 1.00 86.88 80 ASP A N 1
ATOM 628 C CA . ASP A 1 80 ? -6.186 -11.722 9.689 1.00 86.88 80 ASP A CA 1
ATOM 629 C C . ASP A 1 80 ? -5.878 -10.295 9.202 1.00 86.88 80 ASP A C 1
ATOM 631 O O . ASP A 1 80 ? -6.215 -9.910 8.081 1.00 86.88 80 ASP A O 1
ATOM 635 N N . TYR A 1 81 ? -5.194 -9.515 10.041 1.00 85.06 81 TYR A N 1
ATOM 636 C CA . TYR A 1 81 ? -4.635 -8.206 9.678 1.00 85.06 81 TYR A CA 1
ATOM 637 C C . TYR A 1 81 ? -3.228 -8.290 9.047 1.00 85.06 81 TYR A C 1
ATOM 639 O O . TYR A 1 81 ? -2.605 -7.262 8.767 1.00 85.06 81 TYR A O 1
ATOM 647 N N . GLY A 1 82 ? -2.706 -9.495 8.797 1.00 82.75 82 GLY A N 1
ATOM 648 C CA . GLY A 1 82 ? -1.350 -9.724 8.304 1.00 82.75 82 GLY A CA 1
ATOM 649 C C . GLY A 1 82 ? -0.275 -9.209 9.267 1.00 82.75 82 GLY A C 1
ATOM 650 O O . GLY A 1 82 ? -0.333 -9.447 10.476 1.00 82.75 82 GLY A O 1
ATOM 651 N N . ASP A 1 83 ? 0.700 -8.481 8.715 1.00 82.38 83 ASP A N 1
ATOM 652 C CA . ASP A 1 83 ? 1.841 -7.915 9.453 1.00 82.38 83 ASP A CA 1
ATOM 653 C C . ASP A 1 83 ? 1.533 -6.571 10.140 1.00 82.38 83 ASP A C 1
ATOM 655 O O . ASP A 1 83 ? 2.449 -5.907 10.629 1.00 82.38 83 ASP A O 1
ATOM 659 N N . LEU A 1 84 ? 0.280 -6.104 10.102 1.00 87.38 84 LEU A N 1
ATOM 660 C CA . LEU A 1 84 ? -0.089 -4.854 10.759 1.00 87.38 84 LEU A CA 1
ATOM 661 C C . LEU A 1 84 ? -0.015 -5.018 12.281 1.00 87.38 84 LEU A C 1
ATOM 663 O O . LEU A 1 84 ? -0.472 -6.024 12.827 1.00 87.38 84 LEU A O 1
ATOM 667 N N . GLN A 1 85 ? 0.548 -4.004 12.936 1.00 90.62 85 GLN A N 1
ATOM 668 C CA . GLN A 1 85 ? 0.648 -3.909 14.391 1.00 90.62 85 GLN A CA 1
ATOM 669 C C . GLN A 1 85 ? -0.408 -2.945 14.920 1.00 90.62 85 GLN A C 1
ATOM 671 O O . GLN A 1 85 ? -0.635 -1.883 14.333 1.00 90.62 85 GLN A O 1
ATOM 676 N N . PHE A 1 86 ? -1.049 -3.296 16.024 1.00 93.00 86 PHE A N 1
ATOM 677 C CA . PHE A 1 86 ? -2.007 -2.441 16.709 1.00 93.00 86 PHE A CA 1
ATOM 678 C C . PHE A 1 86 ? -1.335 -1.570 17.762 1.00 93.00 86 PHE A C 1
ATOM 680 O O . PHE A 1 86 ? -1.668 -0.388 17.848 1.00 93.00 86 PHE A O 1
ATOM 687 N N . THR A 1 87 ? -0.366 -2.121 18.492 1.00 91.88 87 THR A N 1
ATOM 688 C CA . THR A 1 87 ? 0.350 -1.424 19.565 1.00 91.88 87 THR A CA 1
ATOM 689 C C . THR A 1 87 ? 1.823 -1.220 19.232 1.00 91.88 87 THR A C 1
ATOM 691 O O . THR A 1 87 ? 2.451 -2.019 18.529 1.00 91.88 87 THR A O 1
ATOM 694 N N . ASP A 1 88 ? 2.401 -0.129 19.730 1.00 82.81 88 ASP A N 1
ATOM 695 C CA . ASP A 1 88 ? 3.843 0.085 19.681 1.00 82.81 88 ASP A CA 1
ATOM 696 C C . ASP A 1 88 ? 4.548 -0.997 20.518 1.00 82.81 88 ASP A C 1
ATOM 698 O O . ASP A 1 88 ? 4.220 -1.227 21.679 1.00 82.81 88 ASP A O 1
ATOM 702 N N . GLY A 1 89 ? 5.492 -1.716 19.908 1.00 77.06 89 GLY A N 1
ATOM 703 C CA . GLY A 1 89 ? 6.171 -2.860 20.534 1.00 77.06 89 GLY A CA 1
ATOM 704 C C . GLY A 1 89 ? 5.498 -4.222 20.315 1.00 77.06 89 GLY A C 1
ATOM 705 O O . GLY A 1 89 ? 6.177 -5.238 20.456 1.00 77.06 89 GLY A O 1
ATOM 706 N N . GLY A 1 90 ? 4.231 -4.265 19.883 1.00 81.81 90 GLY A N 1
ATOM 707 C CA . GLY A 1 90 ? 3.559 -5.492 19.439 1.00 81.81 90 GLY A CA 1
ATOM 708 C C . GLY A 1 90 ? 3.385 -6.549 20.532 1.00 81.81 90 GLY A C 1
ATOM 709 O O . GLY A 1 90 ? 3.674 -7.728 20.310 1.00 81.81 90 GLY A O 1
ATOM 710 N N . GLU A 1 91 ? 2.945 -6.140 21.723 1.00 87.50 91 GLU A N 1
ATOM 711 C CA . GLU A 1 91 ? 2.680 -7.074 22.818 1.00 87.50 91 GLU A CA 1
ATOM 712 C C . GLU A 1 91 ? 1.592 -8.085 22.429 1.00 87.50 91 GLU A C 1
ATOM 714 O O . GLU A 1 91 ? 0.463 -7.727 22.098 1.00 87.50 91 GLU A O 1
ATOM 719 N N . ALA A 1 92 ? 1.924 -9.376 22.505 1.00 86.88 92 ALA A N 1
ATOM 720 C CA . ALA A 1 92 ? 1.100 -10.436 21.932 1.00 86.88 92 ALA A CA 1
ATOM 721 C C . ALA A 1 92 ? -0.324 -10.516 22.510 1.00 86.88 92 ALA A C 1
ATOM 723 O O . ALA A 1 92 ? -1.223 -10.972 21.809 1.00 86.88 92 ALA A O 1
ATOM 724 N N . ALA A 1 93 ? -0.540 -10.131 23.772 1.00 88.81 93 ALA A N 1
ATOM 725 C CA . ALA A 1 93 ? -1.876 -10.106 24.369 1.00 88.81 93 ALA A CA 1
ATOM 726 C C . ALA A 1 93 ? -2.732 -8.982 23.774 1.00 88.81 93 ALA A C 1
ATOM 728 O O . ALA A 1 93 ? -3.762 -9.270 23.172 1.00 88.81 93 ALA A O 1
ATOM 729 N N . ALA A 1 94 ? -2.237 -7.743 23.822 1.00 88.81 94 ALA A N 1
ATOM 730 C CA . ALA A 1 94 ? -2.926 -6.592 23.251 1.00 88.81 94 ALA A CA 1
ATOM 731 C C . ALA A 1 94 ? -3.199 -6.768 21.746 1.00 88.81 94 ALA A C 1
ATOM 733 O O . ALA A 1 94 ? -4.293 -6.475 21.270 1.00 88.81 94 ALA A O 1
ATOM 734 N N . GLU A 1 95 ? -2.237 -7.313 20.993 1.00 93.00 95 GLU A N 1
ATOM 735 C CA . GLU A 1 95 ? -2.412 -7.622 19.569 1.00 93.00 95 GLU A CA 1
ATOM 736 C C . GLU A 1 95 ? -3.567 -8.608 19.323 1.00 93.00 95 GLU A C 1
ATOM 738 O O . GLU A 1 95 ? -4.342 -8.420 18.385 1.00 93.00 95 GLU A O 1
ATOM 743 N N . ARG A 1 96 ? -3.727 -9.641 20.163 1.00 93.38 96 ARG A N 1
ATOM 744 C CA . ARG A 1 96 ? -4.856 -10.582 20.055 1.00 93.38 96 ARG A CA 1
ATOM 745 C C . ARG A 1 96 ? -6.186 -9.920 20.393 1.00 93.38 96 ARG A C 1
ATOM 747 O O . ARG A 1 96 ? -7.165 -10.156 19.684 1.00 93.38 96 ARG A O 1
ATOM 754 N N . ASP A 1 97 ? -6.222 -9.079 21.421 1.00 94.25 97 ASP A N 1
ATOM 755 C CA . ASP A 1 97 ? -7.449 -8.392 21.837 1.00 94.25 97 ASP A CA 1
ATOM 756 C C . ASP A 1 97 ? -7.977 -7.499 20.709 1.00 94.25 97 ASP A C 1
ATOM 758 O O . ASP A 1 97 ? -9.165 -7.519 20.393 1.00 94.25 97 ASP A O 1
ATOM 762 N N . PHE A 1 98 ? -7.079 -6.793 20.019 1.00 94.50 98 PHE A N 1
ATOM 763 C CA . PHE A 1 98 ? -7.423 -5.993 18.846 1.00 94.50 98 PHE A CA 1
ATOM 764 C C . PHE A 1 98 ? -7.871 -6.814 17.628 1.00 94.50 98 PHE A C 1
ATOM 766 O O . PHE A 1 98 ? -8.747 -6.375 16.876 1.00 94.50 98 PHE A O 1
ATOM 773 N N . ARG A 1 99 ? -7.263 -7.986 17.403 1.00 94.19 99 ARG A N 1
ATOM 774 C CA . ARG A 1 99 ? -7.598 -8.881 16.280 1.00 94.19 99 ARG A CA 1
ATOM 775 C C . ARG A 1 99 ? -8.918 -9.623 16.482 1.00 94.19 99 ARG A C 1
ATOM 777 O O . ARG A 1 99 ? -9.513 -10.080 15.503 1.00 94.19 99 ARG A O 1
ATOM 784 N N . THR A 1 100 ? -9.386 -9.715 17.724 1.00 95.56 100 THR A N 1
ATOM 785 C CA . THR A 1 100 ? -10.606 -10.438 18.076 1.00 95.56 100 THR A CA 1
ATOM 786 C C . THR A 1 100 ? -11.842 -9.667 17.623 1.00 95.56 100 THR A C 1
ATOM 788 O O . THR A 1 100 ? -12.157 -8.598 18.142 1.00 95.56 100 THR A O 1
ATOM 791 N N . ARG A 1 101 ? -12.586 -10.234 16.672 1.00 95.12 101 ARG A N 1
ATOM 792 C CA . ARG A 1 101 ? -13.955 -9.812 16.352 1.00 95.12 101 ARG A CA 1
ATOM 793 C C . ARG A 1 101 ? -14.958 -10.661 17.126 1.00 95.12 101 ARG A C 1
ATOM 795 O O . ARG A 1 101 ? -14.714 -11.836 17.392 1.00 95.12 101 ARG A O 1
ATOM 802 N N . TRP A 1 102 ? -16.120 -10.088 17.404 1.00 97.06 102 TRP A N 1
ATOM 803 C CA . TRP A 1 102 ? -17.220 -10.762 18.086 1.00 97.06 102 TRP A CA 1
ATOM 804 C C . TRP A 1 102 ? -18.391 -10.953 17.131 1.00 97.06 102 TRP A C 1
ATOM 806 O O . TRP A 1 102 ? -18.895 -9.986 16.556 1.00 97.06 102 TRP A O 1
ATOM 816 N N . ALA A 1 103 ? -18.808 -12.203 16.943 1.00 96.44 103 ALA A N 1
ATOM 817 C CA . ALA A 1 103 ? -19.887 -12.569 16.030 1.00 96.44 103 ALA A CA 1
ATOM 818 C C . ALA A 1 103 ? -20.543 -13.891 16.447 1.00 96.44 103 ALA A C 1
ATOM 820 O O . ALA A 1 103 ? -19.934 -14.718 17.127 1.00 96.44 103 ALA A O 1
ATOM 821 N N . ALA A 1 104 ? -21.783 -14.117 16.010 1.00 94.56 104 ALA A N 1
ATOM 822 C CA . ALA A 1 104 ? -22.478 -15.385 16.250 1.00 94.56 104 ALA A CA 1
ATOM 823 C C . ALA A 1 104 ? -21.907 -16.542 15.407 1.00 94.56 104 ALA A C 1
ATOM 825 O O . ALA A 1 104 ? -21.994 -17.701 15.803 1.00 94.56 104 ALA A O 1
ATOM 826 N N . ALA A 1 105 ? -21.314 -16.227 14.253 1.00 91.88 105 ALA A N 1
ATOM 827 C CA . ALA A 1 105 ? -20.735 -17.187 13.322 1.00 91.88 105 ALA A CA 1
ATOM 828 C C . ALA A 1 105 ? -19.412 -16.665 12.744 1.00 91.88 105 ALA A C 1
ATOM 830 O O . ALA A 1 105 ? -19.097 -15.475 12.822 1.00 91.88 105 ALA A O 1
ATOM 831 N N . ASP A 1 106 ? -18.649 -17.565 12.122 1.00 88.69 106 ASP A N 1
ATOM 832 C CA . ASP A 1 106 ? -17.403 -17.205 11.444 1.00 88.69 106 ASP A CA 1
ATOM 833 C C . ASP A 1 106 ? -17.647 -16.216 10.290 1.00 88.69 106 ASP A C 1
ATOM 835 O O . ASP A 1 106 ? -16.839 -15.334 10.036 1.00 88.69 106 ASP A O 1
ATOM 839 N N . HIS A 1 107 ? -18.794 -16.312 9.618 1.00 87.75 107 HIS A N 1
ATOM 840 C CA . HIS A 1 107 ? -19.150 -15.433 8.509 1.00 87.75 107 HIS A CA 1
ATOM 841 C C . HIS A 1 107 ? -20.454 -14.674 8.803 1.00 87.75 107 HIS A C 1
ATOM 843 O O . HIS A 1 107 ? -21.371 -15.263 9.382 1.00 87.75 107 HIS A O 1
ATOM 849 N N . PRO A 1 108 ? -20.572 -13.403 8.371 1.00 86.25 108 PRO A N 1
ATOM 850 C CA . PRO A 1 108 ? -19.582 -12.630 7.613 1.00 86.25 108 PRO A CA 1
ATOM 851 C C . PRO A 1 108 ? -18.389 -12.171 8.469 1.00 86.25 108 PRO A C 1
ATOM 853 O O . PRO A 1 108 ? -18.515 -11.924 9.666 1.00 86.25 108 PRO A O 1
ATOM 856 N N . ALA A 1 109 ? -17.227 -12.054 7.830 1.00 84.12 109 ALA A N 1
ATOM 857 C CA . ALA A 1 109 ? -16.003 -11.537 8.432 1.00 84.12 109 ALA A CA 1
ATOM 858 C C . ALA A 1 109 ? -15.602 -10.214 7.752 1.00 84.12 109 ALA A C 1
ATOM 860 O O . ALA A 1 109 ? -15.946 -10.006 6.581 1.00 84.12 109 ALA A O 1
ATOM 861 N N . PRO A 1 110 ? -14.852 -9.331 8.440 1.00 83.44 110 PRO A N 1
ATOM 862 C CA . PRO A 1 110 ? -14.259 -8.160 7.811 1.00 83.44 110 PRO A CA 1
ATOM 863 C C . PRO A 1 110 ? -13.461 -8.572 6.574 1.00 83.44 110 PRO A C 1
ATOM 865 O O . PRO A 1 110 ? -12.731 -9.566 6.598 1.00 83.44 110 PRO A O 1
ATOM 868 N N . ALA A 1 111 ? -13.558 -7.794 5.495 1.00 77.00 111 ALA A N 1
ATOM 869 C CA . ALA A 1 111 ? -12.679 -7.996 4.353 1.00 77.00 111 ALA A CA 1
ATOM 870 C C . ALA A 1 111 ? -11.232 -7.833 4.831 1.00 77.00 111 ALA A C 1
ATOM 872 O O . ALA A 1 111 ? -10.848 -6.741 5.260 1.00 77.00 111 ALA A O 1
ATOM 873 N N . ALA A 1 112 ? -10.451 -8.916 4.768 1.00 66.81 112 ALA A N 1
ATOM 874 C CA . ALA A 1 112 ? -9.059 -8.887 5.189 1.00 66.81 112 ALA A CA 1
ATOM 875 C C . ALA A 1 112 ? -8.359 -7.696 4.511 1.00 66.81 112 ALA A C 1
ATOM 877 O O . ALA A 1 112 ? -8.520 -7.510 3.292 1.00 66.81 112 ALA A O 1
ATOM 878 N N . PRO A 1 113 ? -7.616 -6.857 5.261 1.00 65.94 113 PRO A N 1
ATOM 879 C CA . PRO A 1 113 ? -6.861 -5.774 4.658 1.00 65.94 113 PRO A CA 1
ATOM 880 C C . PRO A 1 113 ? -6.014 -6.369 3.540 1.00 65.94 113 PRO A C 1
ATOM 882 O O . PRO A 1 113 ? -5.331 -7.375 3.735 1.00 65.94 113 PRO A O 1
ATOM 885 N N . LYS A 1 114 ? -6.107 -5.784 2.338 1.00 60.16 114 LYS A N 1
ATOM 886 C CA . LYS A 1 114 ? -5.390 -6.301 1.169 1.00 60.16 114 LYS A CA 1
ATOM 887 C C . LYS A 1 114 ? -3.918 -6.422 1.547 1.00 60.16 114 LYS A C 1
ATOM 889 O O . LYS A 1 114 ? -3.256 -5.390 1.688 1.00 60.16 114 LYS A O 1
ATOM 894 N N . LYS A 1 115 ? -3.421 -7.658 1.710 1.00 54.16 115 LYS A N 1
ATOM 895 C CA . LYS A 1 115 ? -2.000 -7.924 1.944 1.00 54.16 115 LYS A CA 1
ATOM 896 C C . LYS A 1 115 ? -1.266 -7.179 0.852 1.00 54.16 115 LYS A C 1
ATOM 898 O O . LYS A 1 115 ? -1.433 -7.475 -0.333 1.00 54.16 115 LYS A O 1
ATOM 903 N N . ARG A 1 116 ? -0.509 -6.149 1.229 1.00 52.47 116 ARG A N 1
ATOM 904 C CA . ARG A 1 116 ? 0.405 -5.552 0.269 1.00 52.47 116 ARG A CA 1
ATOM 905 C C . ARG A 1 116 ? 1.364 -6.677 -0.051 1.00 52.47 116 ARG A C 1
ATOM 907 O O . ARG A 1 116 ? 2.130 -7.072 0.822 1.00 52.47 116 ARG A O 1
ATOM 914 N N . SER A 1 117 ? 1.321 -7.200 -1.276 1.00 52.62 117 SER A N 1
ATOM 915 C CA . SER A 1 117 ? 2.528 -7.777 -1.848 1.00 52.62 117 SER A CA 1
ATOM 916 C C . SER A 1 117 ? 3.562 -6.679 -1.649 1.00 52.62 117 SER A C 1
ATOM 918 O O . SER A 1 117 ? 3.406 -5.600 -2.235 1.00 52.62 117 SER A O 1
ATOM 920 N N . ARG A 1 118 ? 4.478 -6.852 -0.691 1.00 61.09 118 ARG A N 1
ATOM 921 C CA . ARG A 1 118 ? 5.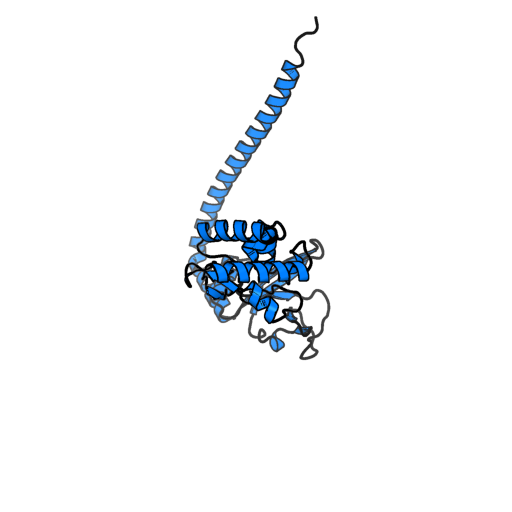533 -5.878 -0.442 1.00 61.09 118 ARG A CA 1
ATOM 922 C C . ARG A 1 118 ? 6.358 -5.890 -1.716 1.00 61.09 118 ARG A C 1
ATOM 924 O O . ARG A 1 118 ? 7.223 -6.735 -1.884 1.00 61.09 118 ARG A O 1
ATOM 931 N N . GLU A 1 119 ? 5.994 -5.031 -2.659 1.00 77.31 119 GLU A N 1
ATOM 932 C CA . GLU A 1 119 ? 6.809 -4.773 -3.825 1.00 77.31 119 GLU A CA 1
ATOM 933 C C . GLU A 1 119 ? 8.138 -4.294 -3.261 1.00 77.31 119 GLU A C 1
ATOM 935 O O . GLU A 1 119 ? 8.200 -3.246 -2.607 1.00 77.31 119 GLU A O 1
ATOM 940 N N . LEU A 1 120 ? 9.158 -5.142 -3.399 1.00 90.38 120 LEU A N 1
ATOM 941 C CA . LEU A 1 120 ? 10.480 -4.866 -2.869 1.00 90.38 120 LEU A CA 1
ATOM 942 C C . LEU A 1 120 ? 10.912 -3.505 -3.402 1.00 90.38 120 LEU A C 1
ATOM 944 O O . LEU A 1 120 ? 10.706 -3.197 -4.573 1.00 90.38 120 LEU A O 1
ATOM 948 N N . THR A 1 121 ? 11.434 -2.655 -2.527 1.00 93.25 121 THR A N 1
ATOM 949 C CA . THR A 1 121 ? 11.863 -1.308 -2.901 1.00 93.25 121 THR A CA 1
ATOM 950 C C . THR A 1 121 ? 13.360 -1.219 -2.693 1.00 93.25 121 THR A C 1
ATOM 952 O O . THR A 1 121 ? 13.833 -1.271 -1.562 1.00 93.25 121 THR A O 1
ATOM 955 N N . VAL A 1 122 ? 14.083 -1.092 -3.795 1.00 96.44 122 VAL A N 1
ATOM 956 C CA . VAL A 1 122 ? 15.527 -0.888 -3.838 1.00 96.44 122 VAL A CA 1
ATOM 957 C C . VAL A 1 122 ? 15.793 0.595 -4.060 1.00 96.44 122 VAL A C 1
ATOM 959 O O . VAL A 1 122 ? 15.110 1.256 -4.844 1.00 96.44 122 VAL A O 1
ATOM 962 N N . ILE A 1 123 ? 16.767 1.136 -3.344 1.00 96.12 123 ILE A N 1
ATOM 963 C CA . ILE A 1 123 ? 17.136 2.546 -3.391 1.00 96.12 123 ILE A CA 1
ATOM 964 C C . ILE A 1 123 ? 18.418 2.675 -4.210 1.00 96.12 123 ILE A C 1
ATOM 966 O O . ILE A 1 123 ? 19.405 2.005 -3.925 1.00 96.12 123 ILE A O 1
ATOM 970 N N . ALA A 1 124 ? 18.402 3.551 -5.210 1.00 95.69 124 ALA A N 1
ATOM 971 C CA . ALA A 1 124 ? 19.602 4.006 -5.892 1.00 95.69 124 ALA A CA 1
ATOM 972 C C . ALA A 1 124 ? 20.346 5.014 -5.012 1.00 95.69 124 ALA A C 1
ATOM 974 O O . ALA A 1 124 ? 19.761 5.991 -4.529 1.00 95.69 124 ALA A O 1
ATOM 975 N N . ALA A 1 125 ? 21.623 4.738 -4.770 1.00 92.56 125 ALA A N 1
ATOM 976 C CA . ALA A 1 125 ? 22.462 5.515 -3.878 1.00 92.56 125 ALA A CA 1
ATOM 977 C C . ALA A 1 125 ? 22.858 6.858 -4.517 1.00 92.56 125 ALA A C 1
ATOM 979 O O . ALA A 1 125 ? 23.221 6.929 -5.687 1.00 92.56 125 ALA A O 1
ATOM 980 N N . LEU A 1 126 ? 22.783 7.941 -3.736 1.00 88.00 126 LEU A N 1
ATOM 981 C CA . LEU A 1 126 ? 23.314 9.265 -4.113 1.00 88.00 126 LEU A CA 1
ATOM 982 C C . LEU A 1 126 ? 24.706 9.532 -3.527 1.00 88.00 126 LEU A C 1
ATOM 984 O O . LEU A 1 126 ? 25.386 10.467 -3.942 1.00 88.00 126 LEU A O 1
ATOM 988 N N . SER A 1 127 ? 25.093 8.753 -2.523 1.00 87.12 127 SER A N 1
ATOM 989 C CA . SER A 1 127 ? 26.351 8.850 -1.792 1.00 87.12 127 SER A CA 1
ATOM 990 C C . SER A 1 127 ? 26.889 7.447 -1.550 1.00 87.12 127 SER A C 1
ATOM 992 O O . SER A 1 127 ? 26.122 6.482 -1.584 1.00 87.12 127 SER A O 1
ATOM 994 N N . SER A 1 128 ? 28.183 7.337 -1.254 1.00 91.25 128 SER A N 1
ATOM 995 C CA . SER A 1 128 ? 28.767 6.066 -0.835 1.00 91.25 128 SER A CA 1
ATOM 996 C C . SER A 1 128 ? 28.055 5.515 0.403 1.00 91.25 128 SER A C 1
ATOM 998 O O . SER A 1 128 ? 27.568 6.254 1.266 1.00 91.25 128 SER A O 1
ATOM 1000 N N . TRP A 1 129 ? 27.973 4.194 0.462 1.00 93.75 129 TRP A N 1
ATOM 1001 C CA . TRP A 1 129 ? 27.422 3.432 1.572 1.00 93.75 129 TRP A CA 1
ATOM 1002 C C . TRP A 1 129 ? 28.105 2.065 1.590 1.00 93.75 129 TRP A C 1
ATOM 1004 O O . TRP A 1 129 ? 28.793 1.699 0.640 1.00 93.75 129 TRP A O 1
ATOM 1014 N N . THR A 1 130 ? 27.925 1.320 2.674 1.00 92.69 130 THR A N 1
ATOM 1015 C CA . THR A 1 130 ? 28.585 0.030 2.870 1.00 92.69 130 THR A CA 1
ATOM 1016 C C . THR A 1 130 ? 27.560 -1.021 3.258 1.00 92.69 130 THR A C 1
ATOM 1018 O O . THR A 1 130 ? 26.723 -0.783 4.133 1.00 92.69 130 THR A O 1
ATOM 1021 N N . CYS A 1 131 ? 27.627 -2.184 2.616 1.00 88.75 131 CYS A N 1
ATOM 1022 C CA . CYS A 1 131 ? 26.776 -3.322 2.912 1.00 88.75 131 CYS A CA 1
ATOM 1023 C C . CYS A 1 131 ? 27.015 -3.827 4.335 1.00 88.75 131 CYS A C 1
ATOM 1025 O O . CYS A 1 131 ? 28.138 -4.156 4.713 1.00 88.75 131 CYS A O 1
ATOM 1027 N N . ALA A 1 132 ? 25.936 -3.960 5.106 1.00 88.94 132 ALA A N 1
ATOM 1028 C CA . ALA A 1 132 ? 25.989 -4.445 6.482 1.00 88.94 132 ALA A CA 1
ATOM 1029 C C . ALA A 1 132 ? 26.409 -5.925 6.599 1.00 88.94 132 ALA A C 1
ATOM 1031 O O . ALA A 1 132 ? 26.739 -6.369 7.694 1.00 88.94 132 ALA A O 1
ATOM 1032 N N . SER A 1 133 ? 26.384 -6.686 5.496 1.00 86.38 133 SER A N 1
ATOM 1033 C CA . SER A 1 133 ? 26.753 -8.107 5.477 1.00 86.38 133 SER A CA 1
ATOM 1034 C C . SER A 1 133 ? 28.157 -8.359 4.925 1.00 86.38 133 SER A C 1
ATOM 1036 O O . SER A 1 133 ? 28.933 -9.055 5.573 1.00 86.38 133 SER A O 1
ATOM 1038 N N . CYS A 1 134 ? 28.488 -7.845 3.735 1.00 88.00 134 CYS A N 1
ATOM 1039 C CA . CYS A 1 134 ? 29.781 -8.110 3.086 1.00 88.00 134 CYS A CA 1
ATOM 1040 C C . CYS A 1 134 ? 30.804 -6.973 3.224 1.00 88.00 134 CYS A C 1
ATOM 1042 O O . CYS A 1 134 ? 31.984 -7.200 2.987 1.00 88.00 134 CYS A O 1
ATOM 1044 N N . GLY A 1 135 ? 30.388 -5.765 3.618 1.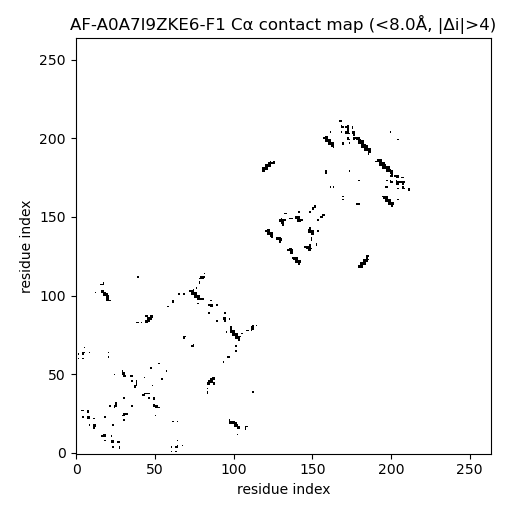00 88.06 135 GLY A N 1
ATOM 1045 C CA . GLY A 1 135 ? 31.294 -4.619 3.727 1.00 88.06 135 GLY A CA 1
ATOM 1046 C C . GLY A 1 135 ? 31.663 -3.945 2.399 1.00 88.06 135 GLY A C 1
ATOM 1047 O O . GLY A 1 135 ? 32.480 -3.029 2.405 1.00 88.06 135 GLY A O 1
ATOM 1048 N N . GLU A 1 136 ? 31.072 -4.360 1.279 1.00 85.06 136 GLU A N 1
ATOM 1049 C CA . GLU A 1 136 ? 31.284 -3.747 -0.040 1.00 85.06 136 GLU A CA 1
ATOM 1050 C C . GLU A 1 136 ? 30.321 -2.572 -0.279 1.00 85.06 136 GLU A C 1
ATOM 1052 O O . GLU A 1 136 ? 29.269 -2.472 0.363 1.00 85.06 136 GLU A O 1
ATOM 1057 N N . ASP A 1 137 ? 30.686 -1.668 -1.185 1.00 88.00 137 ASP A N 1
ATOM 1058 C CA . ASP A 1 137 ? 29.839 -0.581 -1.671 1.00 88.00 137 ASP A CA 1
ATOM 1059 C C . ASP A 1 137 ? 29.042 -0.988 -2.925 1.00 88.00 137 ASP A C 1
ATOM 1061 O O . ASP A 1 137 ? 29.166 -2.094 -3.448 1.00 88.00 137 ASP A O 1
ATOM 1065 N N . GLY A 1 138 ? 28.150 -0.113 -3.392 1.00 87.31 138 GLY A N 1
ATOM 1066 C CA . GLY A 1 138 ? 27.388 -0.360 -4.615 1.00 87.31 138 GLY A CA 1
ATOM 1067 C C . GLY A 1 138 ? 26.460 0.788 -4.999 1.00 87.31 138 GLY A C 1
ATOM 1068 O O . GLY A 1 138 ? 26.280 1.745 -4.249 1.00 87.31 138 GLY A O 1
ATOM 1069 N N . ASP A 1 139 ? 25.815 0.678 -6.157 1.00 91.38 139 ASP A N 1
ATOM 1070 C CA . ASP A 1 139 ? 24.904 1.721 -6.661 1.00 91.38 139 ASP A CA 1
ATOM 1071 C C . ASP A 1 139 ? 23.454 1.540 -6.188 1.00 91.38 139 ASP A C 1
ATOM 1073 O O . ASP A 1 139 ? 22.648 2.474 -6.218 1.00 91.38 139 ASP A O 1
ATOM 1077 N N . LEU A 1 140 ? 23.105 0.328 -5.753 1.00 95.50 140 LEU A N 1
ATOM 1078 C CA . LEU A 1 140 ? 21.757 -0.074 -5.363 1.00 95.50 140 LEU A CA 1
ATOM 1079 C C . LEU A 1 140 ? 21.782 -0.759 -3.998 1.00 95.50 140 LEU A C 1
ATOM 1081 O O . LEU A 1 140 ? 22.586 -1.662 -3.770 1.00 95.50 140 LEU A O 1
ATOM 1085 N N . LEU A 1 141 ? 20.860 -0.368 -3.117 1.00 95.31 141 LEU A N 1
ATOM 1086 C CA . LEU A 1 141 ? 20.732 -0.938 -1.778 1.00 95.31 141 LEU A CA 1
ATOM 1087 C C . LEU A 1 141 ? 19.296 -1.326 -1.444 1.00 95.31 141 LEU A C 1
ATOM 1089 O O . LEU A 1 141 ? 18.338 -0.632 -1.795 1.00 95.31 141 LEU A O 1
ATOM 1093 N N . LEU A 1 142 ? 19.149 -2.418 -0.700 1.00 93.56 142 LEU A N 1
ATOM 1094 C CA . LEU A 1 142 ? 17.908 -2.770 -0.025 1.00 93.56 142 LEU A CA 1
ATOM 1095 C C . LEU A 1 142 ?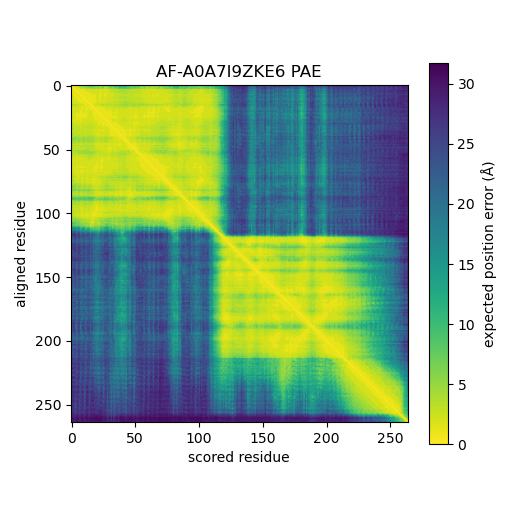 18.012 -2.360 1.446 1.00 93.56 142 LEU A C 1
ATOM 1097 O O . LEU A 1 142 ? 18.872 -2.843 2.182 1.00 93.56 142 LEU A O 1
ATOM 1101 N N . GLN A 1 143 ? 17.114 -1.484 1.896 1.00 91.88 143 GLN A N 1
ATOM 1102 C CA . GLN A 1 143 ? 17.057 -1.101 3.303 1.00 91.88 143 GLN A CA 1
ATOM 1103 C C . GLN A 1 143 ? 16.388 -2.212 4.123 1.00 91.88 143 GLN A C 1
ATOM 1105 O O . GLN A 1 143 ? 15.201 -2.492 3.944 1.00 91.88 143 GLN A O 1
ATOM 1110 N N . THR A 1 144 ? 17.124 -2.807 5.065 1.00 85.75 144 THR A N 1
ATOM 1111 C CA . THR A 1 144 ? 16.585 -3.787 6.022 1.00 85.75 144 THR A CA 1
ATOM 1112 C C . THR A 1 144 ? 16.600 -3.241 7.453 1.00 85.75 144 THR A C 1
ATOM 1114 O O . THR A 1 144 ? 17.072 -2.128 7.702 1.00 85.75 144 THR A O 1
ATOM 1117 N N . LYS A 1 145 ? 16.093 -4.031 8.413 1.00 81.44 145 LYS A N 1
ATOM 1118 C CA . LYS A 1 145 ? 16.191 -3.718 9.850 1.00 81.44 145 LYS A CA 1
ATOM 1119 C C . LYS A 1 145 ? 17.636 -3.757 10.368 1.00 81.44 145 LYS A C 1
ATOM 1121 O O . LYS A 1 145 ? 17.954 -3.004 11.277 1.00 81.44 145 LYS A O 1
ATOM 1126 N N . ALA A 1 146 ? 18.484 -4.620 9.804 1.00 81.75 146 ALA A N 1
ATOM 1127 C CA . ALA A 1 146 ? 19.878 -4.788 10.223 1.00 81.75 146 ALA A CA 1
ATOM 1128 C C . ALA A 1 146 ? 20.833 -3.764 9.579 1.00 81.75 146 ALA A C 1
ATOM 1130 O O . ALA A 1 146 ? 21.981 -3.650 9.992 1.00 81.75 146 ALA A O 1
ATOM 1131 N N . GLY A 1 147 ? 20.363 -3.021 8.574 1.00 89.38 147 GLY A N 1
ATOM 1132 C CA . GLY A 1 147 ? 21.164 -2.076 7.801 1.00 89.38 147 GLY A CA 1
ATOM 1133 C C . GLY A 1 147 ? 20.926 -2.207 6.293 1.00 89.38 147 GLY A C 1
ATOM 1134 O O . GLY A 1 147 ? 20.070 -2.995 5.865 1.00 89.38 147 GLY A O 1
ATOM 1135 N N . PRO A 1 148 ? 21.635 -1.414 5.477 1.00 93.75 148 PRO A N 1
ATOM 1136 C CA . PRO A 1 148 ? 21.561 -1.512 4.026 1.00 93.75 148 PRO A CA 1
ATOM 1137 C C . PRO A 1 148 ? 22.311 -2.762 3.532 1.00 93.75 148 PRO A C 1
ATOM 1139 O O . PRO A 1 148 ? 23.405 -3.066 4.007 1.00 93.75 148 PRO A O 1
ATOM 1142 N N . LEU A 1 149 ? 21.724 -3.487 2.580 1.00 93.75 149 LEU A N 1
ATOM 1143 C CA . LEU A 1 149 ? 22.331 -4.658 1.938 1.00 93.75 149 LEU A CA 1
ATOM 1144 C C . LEU A 1 149 ? 22.513 -4.425 0.439 1.00 93.75 149 LEU A C 1
ATOM 1146 O O . LEU A 1 149 ? 21.666 -3.783 -0.188 1.00 93.75 149 LEU A O 1
ATOM 1150 N N . CYS A 1 150 ? 23.593 -4.969 -0.130 1.00 90.38 150 CYS A N 1
ATOM 1151 C CA . CYS A 1 150 ? 23.785 -5.010 -1.582 1.00 90.38 150 CYS A CA 1
ATOM 1152 C C . CYS A 1 150 ? 22.833 -6.029 -2.209 1.00 90.38 150 CYS A C 1
ATOM 1154 O O . CYS A 1 150 ? 22.208 -6.827 -1.503 1.00 90.38 150 CYS A O 1
ATOM 1156 N N . LEU A 1 151 ? 22.700 -5.993 -3.535 1.00 91.56 151 LEU A N 1
ATOM 1157 C CA . LEU A 1 151 ? 21.775 -6.880 -4.235 1.00 91.56 151 LEU A CA 1
ATOM 1158 C C . LEU A 1 151 ? 22.118 -8.354 -4.010 1.00 91.56 151 LEU A C 1
ATOM 1160 O O . LEU A 1 151 ? 21.208 -9.133 -3.755 1.00 91.56 151 LEU A O 1
ATOM 1164 N N . ASP A 1 152 ? 23.395 -8.730 -4.012 1.00 87.00 152 ASP A N 1
ATOM 1165 C CA . ASP A 1 152 ? 23.809 -10.118 -3.784 1.00 87.00 152 ASP A CA 1
ATOM 1166 C C . ASP A 1 152 ? 23.480 -10.594 -2.364 1.00 87.00 152 ASP A C 1
ATOM 1168 O O . ASP A 1 152 ? 22.824 -11.619 -2.188 1.00 87.00 152 ASP A O 1
ATOM 1172 N N . CYS A 1 153 ? 23.831 -9.811 -1.337 1.00 87.50 153 CYS A N 1
ATOM 1173 C CA . CYS A 1 153 ? 23.491 -10.140 0.053 1.00 87.50 153 CYS A CA 1
ATOM 1174 C C . CYS A 1 153 ? 21.980 -10.132 0.330 1.00 87.50 153 CYS A C 1
ATOM 1176 O O . CYS A 1 153 ? 21.537 -10.710 1.321 1.00 87.50 153 CYS A O 1
ATOM 1178 N N . ALA A 1 154 ? 21.192 -9.461 -0.511 1.00 88.62 154 ALA A N 1
ATOM 1179 C CA . ALA A 1 154 ? 19.736 -9.440 -0.441 1.00 88.62 154 ALA A CA 1
ATOM 1180 C C . ALA A 1 154 ? 19.060 -10.522 -1.309 1.00 88.62 154 ALA A C 1
ATOM 1182 O O . ALA A 1 154 ? 17.833 -10.519 -1.389 1.00 88.62 154 ALA A O 1
ATOM 1183 N N . ASP A 1 155 ? 19.828 -11.413 -1.952 1.00 87.44 155 ASP A N 1
ATOM 1184 C CA . ASP A 1 155 ? 19.343 -12.424 -2.908 1.00 87.44 155 ASP A CA 1
ATOM 1185 C C . ASP A 1 155 ? 18.610 -11.821 -4.129 1.00 87.44 155 ASP A C 1
ATOM 1187 O O . ASP A 1 155 ? 17.673 -12.382 -4.691 1.00 87.44 155 ASP A O 1
ATOM 1191 N N . LEU A 1 156 ? 19.031 -10.623 -4.541 1.00 92.25 156 LEU A N 1
ATOM 1192 C CA . LEU A 1 156 ? 18.519 -9.866 -5.692 1.00 92.25 156 LEU A CA 1
ATOM 1193 C C . LEU A 1 156 ? 19.557 -9.695 -6.810 1.00 92.25 156 LEU A C 1
ATOM 1195 O O . LEU A 1 156 ? 19.235 -9.101 -7.838 1.00 92.25 156 LEU A O 1
ATOM 1199 N N . GLY A 1 157 ? 20.786 -10.187 -6.632 1.00 88.31 157 GLY A N 1
ATOM 1200 C CA . GLY A 1 157 ? 21.895 -10.007 -7.582 1.00 88.31 157 GLY A CA 1
ATOM 1201 C C . GLY A 1 157 ? 21.658 -10.607 -8.971 1.00 88.31 157 GLY A C 1
ATOM 1202 O O . GLY A 1 157 ? 22.223 -10.151 -9.959 1.00 88.31 157 GLY A O 1
ATOM 1203 N N . HIS A 1 158 ? 20.754 -11.585 -9.072 1.00 90.44 158 HIS A N 1
ATOM 1204 C CA . HIS A 1 158 ? 20.345 -12.200 -10.337 1.00 90.44 158 HIS A CA 1
ATOM 1205 C C . HIS A 1 158 ? 19.336 -11.355 -11.140 1.00 90.44 158 HIS A C 1
ATOM 1207 O O . HIS A 1 158 ? 18.974 -11.723 -12.261 1.00 90.44 158 HIS A O 1
ATOM 1213 N N . LEU A 1 159 ? 18.840 -10.249 -10.577 1.00 96.44 159 LEU A N 1
ATOM 1214 C CA . LEU A 1 159 ? 17.879 -9.375 -11.241 1.00 96.44 159 LEU A CA 1
ATOM 1215 C C . LEU A 1 159 ? 18.584 -8.271 -12.027 1.00 96.44 159 LEU A C 1
ATOM 1217 O O . LEU A 1 159 ? 19.528 -7.638 -11.560 1.00 96.44 159 LEU A O 1
ATOM 1221 N N . VAL A 1 160 ? 18.047 -7.971 -13.204 1.00 96.62 160 VAL A N 1
ATOM 1222 C CA . VAL A 1 160 ? 18.563 -6.943 -14.107 1.00 96.62 160 VAL A CA 1
ATOM 1223 C C . VAL A 1 160 ? 17.730 -5.672 -13.979 1.00 96.62 160 VAL A C 1
ATOM 1225 O O . VAL A 1 160 ? 16.497 -5.707 -13.912 1.00 96.62 160 VAL A O 1
ATOM 1228 N N . PHE A 1 161 ? 18.408 -4.524 -13.953 1.00 97.06 161 PHE A N 1
ATOM 1229 C CA . PHE A 1 161 ? 17.751 -3.225 -13.910 1.00 97.06 161 PHE A CA 1
ATOM 1230 C C . PHE A 1 161 ? 17.160 -2.838 -15.267 1.00 97.06 161 PHE A C 1
ATOM 1232 O O . PHE A 1 161 ? 17.869 -2.639 -16.250 1.00 97.06 161 PHE A O 1
ATOM 1239 N N . LEU A 1 162 ? 15.840 -2.666 -15.285 1.00 97.38 162 LEU A N 1
ATOM 1240 C CA . LEU A 1 162 ? 15.072 -2.122 -16.392 1.00 97.38 162 LEU A CA 1
ATOM 1241 C C . LEU A 1 162 ? 14.640 -0.683 -16.053 1.00 97.38 162 LEU A C 1
ATOM 1243 O O . LEU A 1 162 ? 13.763 -0.494 -15.193 1.00 97.38 162 LEU A O 1
ATOM 1247 N N . PRO A 1 163 ? 15.202 0.344 -16.717 1.00 95.94 163 PRO A N 1
ATOM 1248 C CA . PRO A 1 163 ? 14.826 1.727 -16.465 1.00 95.94 163 PRO A CA 1
ATOM 1249 C C . PRO A 1 163 ? 13.368 2.005 -16.847 1.00 95.94 163 PRO A C 1
ATOM 1251 O O . PRO A 1 163 ? 12.741 1.330 -17.667 1.00 95.94 163 PRO A O 1
ATOM 1254 N N . SER A 1 164 ? 12.810 3.042 -16.234 1.00 91.88 164 SER A N 1
ATOM 1255 C CA . SER A 1 164 ? 11.519 3.597 -16.622 1.00 91.88 164 SER A CA 1
ATOM 1256 C C . SER A 1 164 ? 11.578 4.214 -18.027 1.00 91.88 164 SER A C 1
ATOM 1258 O O . SER A 1 164 ? 12.623 4.659 -18.491 1.00 91.88 164 SER A O 1
ATOM 1260 N N . GLY A 1 165 ? 10.441 4.217 -18.725 1.00 89.75 165 GLY A N 1
ATOM 1261 C CA . GLY A 1 165 ? 10.338 4.733 -20.093 1.00 89.75 165 GLY A CA 1
ATOM 1262 C C . GLY A 1 165 ? 9.169 4.094 -20.830 1.00 89.75 165 GLY A C 1
ATOM 1263 O O . GLY A 1 165 ? 8.132 4.726 -21.022 1.00 89.75 165 GLY A O 1
ATOM 1264 N N . ASP A 1 166 ? 9.279 2.802 -21.149 1.00 89.94 166 ASP A N 1
ATOM 1265 C CA . ASP A 1 166 ? 8.165 2.033 -21.710 1.00 89.94 166 ASP A CA 1
ATOM 1266 C C . ASP A 1 166 ? 7.333 1.383 -20.586 1.00 89.94 166 ASP A C 1
ATOM 1268 O O . ASP A 1 166 ? 7.709 0.396 -19.942 1.00 89.94 166 ASP A O 1
ATOM 1272 N N . ALA A 1 167 ? 6.158 1.965 -20.334 1.00 90.69 167 ALA A N 1
ATOM 1273 C CA . ALA A 1 167 ? 5.216 1.465 -19.338 1.00 90.69 167 ALA A CA 1
ATOM 1274 C C . ALA A 1 167 ? 4.662 0.068 -19.675 1.00 90.69 167 ALA A C 1
ATOM 1276 O O . ALA A 1 167 ? 4.315 -0.673 -18.758 1.00 90.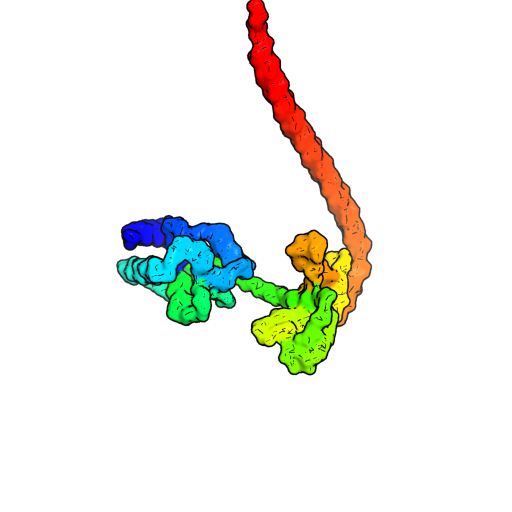69 167 ALA A O 1
ATOM 1277 N N . ALA A 1 168 ? 4.551 -0.301 -20.956 1.00 92.88 168 ALA A N 1
ATOM 1278 C CA . ALA A 1 168 ? 4.122 -1.639 -21.351 1.00 92.88 168 ALA A CA 1
ATOM 1279 C C . ALA A 1 168 ? 5.223 -2.660 -21.052 1.00 92.88 168 ALA A C 1
ATOM 1281 O O . ALA A 1 168 ? 4.935 -3.672 -20.413 1.00 92.88 168 ALA A O 1
ATOM 1282 N N . LEU A 1 169 ? 6.471 -2.346 -21.415 1.00 95.00 169 LEU A N 1
ATOM 1283 C CA . LEU A 1 169 ? 7.629 -3.203 -21.152 1.00 95.00 169 LEU A CA 1
ATOM 1284 C C . LEU A 1 169 ? 7.812 -3.444 -19.651 1.00 95.00 169 LEU A C 1
ATOM 1286 O O . LEU A 1 169 ? 7.795 -4.584 -19.201 1.00 95.00 169 LEU A O 1
ATOM 1290 N N . THR A 1 170 ? 7.875 -2.375 -18.854 1.00 94.62 170 THR A N 1
ATOM 1291 C CA . THR A 1 170 ? 8.054 -2.480 -17.394 1.00 94.62 170 THR A CA 1
ATOM 1292 C C . THR A 1 170 ? 6.901 -3.211 -16.699 1.00 94.62 170 THR A C 1
ATOM 1294 O O . THR A 1 170 ? 7.135 -3.967 -15.759 1.00 94.62 170 THR A O 1
ATOM 1297 N N . ARG A 1 171 ? 5.645 -3.046 -17.144 1.00 93.69 171 ARG A N 1
ATOM 1298 C CA . ARG A 1 171 ? 4.503 -3.797 -16.581 1.00 93.69 171 ARG A CA 1
ATOM 1299 C C . ARG A 1 171 ? 4.529 -5.275 -16.964 1.00 93.69 171 ARG A C 1
ATOM 1301 O O . ARG A 1 171 ? 4.190 -6.105 -16.125 1.00 93.69 171 ARG A O 1
ATOM 1308 N N . ARG A 1 172 ? 4.894 -5.601 -18.208 1.00 95.88 172 ARG A N 1
ATOM 1309 C CA . ARG A 1 172 ? 4.982 -6.987 -18.692 1.00 95.88 172 ARG A CA 1
ATOM 1310 C C . ARG A 1 172 ? 6.148 -7.726 -18.054 1.00 95.88 172 ARG A C 1
ATOM 1312 O O . ARG A 1 172 ? 5.918 -8.799 -17.516 1.00 95.88 172 ARG A O 1
ATOM 1319 N N . ALA A 1 173 ? 7.329 -7.111 -18.015 1.00 96.56 173 ALA A N 1
ATOM 1320 C CA . ALA A 1 173 ? 8.512 -7.678 -17.376 1.00 96.56 173 ALA A CA 1
ATOM 1321 C C . ALA A 1 173 ? 8.238 -7.969 -15.897 1.00 96.56 173 ALA A C 1
ATOM 1323 O O . ALA A 1 173 ? 8.402 -9.096 -15.449 1.00 96.56 173 ALA A O 1
ATOM 1324 N N . LYS A 1 174 ? 7.675 -6.998 -15.162 1.00 93.94 174 LYS A N 1
ATOM 1325 C CA . LYS A 1 174 ? 7.265 -7.207 -13.765 1.00 93.94 174 LYS A CA 1
ATOM 1326 C C . LYS A 1 174 ? 6.260 -8.357 -13.602 1.00 93.94 174 LYS A C 1
ATOM 1328 O O . LYS A 1 174 ? 6.306 -9.057 -12.601 1.00 93.94 174 LYS A O 1
ATOM 1333 N N . LYS A 1 175 ? 5.325 -8.524 -14.544 1.00 92.62 175 LYS A N 1
ATOM 1334 C CA . LYS A 1 175 ? 4.305 -9.584 -14.495 1.00 92.62 175 LYS A CA 1
ATOM 1335 C C . LYS A 1 175 ? 4.879 -10.971 -14.809 1.00 92.62 175 LYS A C 1
ATOM 1337 O O . LYS A 1 175 ? 4.381 -11.947 -14.261 1.00 92.62 175 LYS A O 1
ATOM 1342 N N . ALA A 1 176 ? 5.841 -11.050 -15.723 1.00 93.56 176 ALA A N 1
ATOM 1343 C CA . ALA A 1 176 ? 6.478 -12.299 -16.134 1.00 93.56 176 ALA A CA 1
ATOM 1344 C C . ALA A 1 176 ? 7.550 -12.767 -15.137 1.00 93.56 176 ALA A C 1
ATOM 1346 O O . ALA A 1 176 ? 7.742 -13.967 -14.972 1.00 93.56 176 ALA A O 1
ATOM 1347 N N . SER A 1 177 ? 8.207 -11.825 -14.458 1.00 94.00 177 SER A N 1
ATOM 1348 C CA . SER A 1 177 ? 9.269 -12.100 -13.489 1.00 94.00 177 SER A CA 1
ATOM 1349 C C . SER A 1 177 ? 8.718 -12.746 -12.224 1.00 94.00 177 SER A C 1
ATOM 1351 O O . SER A 1 177 ? 7.734 -12.259 -11.657 1.00 94.00 177 SER A O 1
ATOM 1353 N N . ARG A 1 178 ? 9.376 -13.802 -11.736 1.00 90.69 178 ARG A N 1
ATOM 1354 C CA . ARG A 1 178 ? 8.999 -14.447 -10.466 1.00 90.69 178 ARG A CA 1
ATOM 1355 C C . ARG A 1 178 ? 9.322 -13.557 -9.271 1.00 90.69 178 ARG A C 1
ATOM 1357 O O . ARG A 1 178 ? 8.524 -13.459 -8.340 1.00 90.69 178 ARG A O 1
ATOM 1364 N N . LEU A 1 179 ? 10.464 -12.874 -9.329 1.00 90.69 179 LEU A N 1
ATOM 1365 C CA . LEU A 1 179 ? 10.898 -11.886 -8.349 1.00 90.69 179 LEU A CA 1
ATOM 1366 C C . LEU A 1 179 ? 11.067 -10.523 -9.020 1.00 90.69 179 LEU A C 1
ATOM 1368 O O . LEU A 1 179 ? 11.577 -10.421 -10.131 1.00 90.69 179 LEU A O 1
ATOM 1372 N N . SER A 1 180 ? 10.608 -9.455 -8.373 1.00 93.75 180 SER A N 1
ATOM 1373 C CA . SER A 1 180 ? 10.824 -8.097 -8.874 1.00 93.75 180 SER A CA 1
ATOM 1374 C C . SER A 1 180 ? 10.896 -7.084 -7.743 1.00 93.75 180 SER A C 1
ATOM 1376 O O . SER A 1 180 ? 10.276 -7.254 -6.689 1.00 93.75 180 SER A O 1
ATOM 1378 N N . ALA A 1 181 ? 11.631 -6.004 -7.988 1.00 95.44 181 ALA A N 1
ATOM 1379 C CA . ALA A 1 181 ? 11.723 -4.867 -7.084 1.00 95.44 181 ALA A CA 1
ATOM 1380 C C . ALA A 1 181 ? 11.572 -3.554 -7.854 1.00 95.44 181 ALA A C 1
ATOM 1382 O O . ALA A 1 181 ? 11.933 -3.456 -9.022 1.00 95.44 181 ALA A O 1
ATOM 1383 N N . VAL A 1 182 ? 11.052 -2.515 -7.214 1.00 95.94 182 VAL A N 1
ATOM 1384 C CA . VAL A 1 182 ? 11.064 -1.150 -7.746 1.00 95.94 182 VAL A CA 1
ATOM 1385 C C . VAL A 1 182 ? 12.341 -0.473 -7.326 1.00 95.94 182 VAL A C 1
ATOM 1387 O O . VAL A 1 182 ? 12.674 -0.472 -6.146 1.00 95.94 182 VAL A O 1
ATOM 1390 N N . VAL A 1 183 ? 12.991 0.180 -8.281 1.00 97.19 183 VAL A N 1
ATOM 1391 C CA . VAL A 1 183 ? 14.122 1.052 -7.988 1.00 97.19 183 VAL A CA 1
ATOM 1392 C C . VAL A 1 183 ? 13.623 2.481 -7.841 1.00 97.19 183 VAL A C 1
ATOM 1394 O O . VAL A 1 183 ? 12.926 3.004 -8.721 1.00 97.19 183 VAL A O 1
ATOM 1397 N N . VAL A 1 184 ? 13.976 3.118 -6.731 1.00 96.25 184 VAL A N 1
ATOM 1398 C CA . VAL A 1 184 ? 13.673 4.521 -6.442 1.00 96.25 184 VAL A CA 1
ATOM 1399 C C . VAL A 1 184 ? 14.948 5.318 -6.214 1.00 96.25 184 VAL A C 1
ATOM 1401 O O . VAL A 1 184 ? 15.937 4.791 -5.725 1.00 96.25 184 VAL A O 1
ATOM 1404 N N . LEU A 1 185 ? 14.904 6.608 -6.520 1.00 95.31 185 LEU A N 1
ATOM 1405 C CA . LEU A 1 185 ? 15.986 7.553 -6.258 1.00 95.31 185 LEU A CA 1
ATOM 1406 C C . LEU A 1 185 ? 15.432 8.754 -5.500 1.00 95.31 185 LEU A C 1
ATOM 1408 O O . LEU A 1 185 ? 14.333 9.228 -5.798 1.00 95.31 185 LEU A O 1
ATOM 1412 N N . TRP A 1 186 ? 16.173 9.255 -4.516 1.00 92.12 186 TRP A N 1
ATOM 1413 C CA . TRP A 1 186 ? 15.775 10.459 -3.795 1.00 92.12 186 TRP A CA 1
ATOM 1414 C C . TRP A 1 186 ? 15.906 11.699 -4.691 1.00 92.12 186 TRP A C 1
ATOM 1416 O O . TRP A 1 186 ? 16.991 12.057 -5.141 1.00 92.12 186 TRP A O 1
ATOM 1426 N N . SER A 1 187 ? 14.798 12.396 -4.939 1.00 87.00 187 SER A N 1
ATOM 1427 C CA . SER A 1 187 ? 14.801 13.660 -5.674 1.00 87.00 187 SER A CA 1
ATOM 1428 C C . SER A 1 187 ? 15.161 14.799 -4.727 1.00 87.00 187 SER A C 1
ATOM 1430 O O . SER A 1 187 ? 14.319 15.260 -3.954 1.00 87.00 187 SER A O 1
ATOM 1432 N N . LEU A 1 188 ? 16.399 15.301 -4.805 1.00 87.44 188 LEU A N 1
ATOM 1433 C CA . LEU A 1 188 ? 16.842 16.455 -4.005 1.00 87.44 188 LEU A CA 1
ATOM 1434 C C . LEU A 1 188 ? 15.959 17.690 -4.245 1.00 87.44 188 LEU A C 1
ATOM 1436 O O . LEU A 1 188 ? 15.668 18.444 -3.318 1.00 87.44 188 LEU A O 1
ATOM 1440 N N . ARG A 1 189 ? 15.476 17.863 -5.483 1.00 88.38 189 ARG A N 1
ATOM 1441 C CA . ARG A 1 189 ? 14.610 18.981 -5.876 1.00 88.38 189 ARG A CA 1
ATOM 1442 C C . ARG A 1 189 ? 13.206 18.865 -5.289 1.00 88.38 189 ARG A C 1
ATOM 1444 O O . ARG A 1 189 ? 12.678 19.851 -4.784 1.00 88.38 189 ARG A O 1
ATOM 1451 N N . ARG A 1 190 ? 12.580 17.687 -5.396 1.00 86.69 190 ARG A N 1
ATOM 1452 C CA . ARG A 1 190 ? 11.177 17.483 -4.993 1.00 86.69 190 ARG A CA 1
ATOM 1453 C C . ARG A 1 190 ? 11.006 16.891 -3.592 1.00 86.69 190 ARG A C 1
ATOM 1455 O O . ARG A 1 190 ? 9.868 16.720 -3.157 1.00 86.69 190 ARG A O 1
ATOM 1462 N N . LYS A 1 191 ? 12.110 16.591 -2.900 1.00 87.25 191 LYS A N 1
ATOM 1463 C CA . LYS A 1 191 ? 12.174 16.056 -1.530 1.00 87.25 191 LYS A CA 1
ATOM 1464 C C . LYS A 1 191 ? 11.325 14.794 -1.319 1.00 87.25 191 LYS A C 1
ATOM 1466 O O . LYS A 1 191 ? 10.665 14.646 -0.294 1.00 87.25 191 LYS A O 1
ATOM 1471 N N . HIS A 1 192 ? 11.312 13.900 -2.304 1.00 86.56 192 HIS A N 1
ATOM 1472 C CA . HIS A 1 192 ? 10.675 12.587 -2.202 1.00 86.56 192 HIS A CA 1
ATOM 1473 C C . HIS A 1 192 ? 11.358 11.570 -3.122 1.00 86.56 192 HIS A C 1
ATOM 1475 O O . HIS A 1 192 ? 12.112 11.941 -4.021 1.00 86.56 192 HIS A O 1
ATOM 1481 N N . TYR A 1 193 ? 11.078 10.285 -2.904 1.00 90.62 193 TYR A N 1
ATOM 1482 C CA . TYR A 1 193 ? 11.562 9.202 -3.757 1.00 90.62 193 TYR A CA 1
ATOM 1483 C C . TYR A 1 193 ? 10.809 9.147 -5.087 1.00 90.62 193 TYR A C 1
ATOM 1485 O O . TYR A 1 193 ? 9.590 8.973 -5.115 1.00 90.62 193 TYR A O 1
ATOM 1493 N N . GLU A 1 194 ? 11.548 9.245 -6.187 1.00 92.75 194 GLU A N 1
ATOM 1494 C CA . GLU A 1 194 ? 11.041 9.096 -7.545 1.00 92.75 194 GLU A CA 1
ATOM 1495 C C . GLU A 1 194 ? 11.384 7.705 -8.084 1.00 92.75 194 GLU A C 1
ATOM 1497 O O . GLU A 1 194 ? 12.530 7.254 -8.009 1.00 92.75 194 GLU A O 1
ATOM 1502 N N . ARG A 1 195 ? 10.389 7.022 -8.654 1.00 94.56 195 ARG A N 1
ATOM 1503 C CA . ARG A 1 195 ? 10.573 5.711 -9.284 1.00 94.56 195 ARG A CA 1
ATOM 1504 C C . ARG A 1 195 ? 11.446 5.839 -10.530 1.00 94.56 195 ARG A C 1
ATOM 1506 O O . ARG A 1 195 ? 11.057 6.525 -11.468 1.00 94.56 195 ARG A O 1
ATOM 1513 N N . GLN A 1 196 ? 12.563 5.119 -10.550 1.00 96.50 196 GLN A N 1
ATOM 1514 C CA . GLN A 1 196 ? 13.517 5.108 -11.661 1.00 96.50 196 GLN A CA 1
ATOM 1515 C C . GLN A 1 196 ? 13.320 3.929 -12.610 1.00 96.50 196 GLN A C 1
ATOM 1517 O O . GLN A 1 196 ? 13.627 4.047 -13.791 1.00 96.50 196 GLN A O 1
ATOM 1522 N N . GLY A 1 197 ? 12.785 2.807 -12.126 1.00 96.62 197 GLY A N 1
ATOM 1523 C CA . GLY A 1 197 ? 12.629 1.589 -12.921 1.00 96.62 197 GLY A CA 1
ATOM 1524 C C . GLY A 1 197 ? 12.236 0.387 -12.069 1.00 96.62 197 GLY A C 1
ATOM 1525 O O . GLY A 1 197 ? 11.631 0.547 -11.002 1.00 96.62 197 GLY A O 1
ATOM 1526 N N . ILE A 1 198 ? 12.562 -0.810 -12.552 1.00 97.25 198 ILE A N 1
ATOM 1527 C CA . ILE A 1 198 ? 12.398 -2.073 -11.822 1.00 97.25 198 ILE A CA 1
ATOM 1528 C C . ILE A 1 198 ? 13.643 -2.950 -11.952 1.00 97.25 198 ILE A C 1
ATOM 1530 O O . ILE A 1 198 ? 14.363 -2.847 -12.936 1.00 97.25 198 ILE A O 1
ATOM 1534 N N . LEU A 1 199 ? 13.852 -3.832 -10.984 1.00 97.81 199 LEU A N 1
ATOM 1535 C CA . LEU A 1 199 ? 14.666 -5.034 -11.115 1.00 97.81 199 LEU A CA 1
ATOM 1536 C C . LEU A 1 199 ? 13.739 -6.198 -11.482 1.00 97.81 199 LEU A C 1
ATOM 1538 O O . LEU A 1 199 ? 12.689 -6.362 -10.849 1.00 97.81 199 LEU A O 1
ATOM 1542 N N . ALA A 1 200 ? 14.106 -6.974 -12.496 1.00 96.94 200 ALA A N 1
ATOM 1543 C CA . ALA A 1 200 ? 13.382 -8.164 -12.936 1.00 96.94 200 ALA A CA 1
ATOM 1544 C C . ALA A 1 200 ? 14.356 -9.204 -13.510 1.00 96.94 200 ALA A C 1
ATOM 1546 O O . ALA A 1 200 ? 15.475 -8.869 -13.888 1.00 96.94 200 ALA A O 1
ATOM 1547 N N . GLU A 1 201 ? 13.933 -10.462 -13.580 1.00 95.19 201 GLU A N 1
ATOM 1548 C CA . GLU A 1 201 ? 14.701 -11.540 -14.204 1.00 95.19 201 GLU A CA 1
ATOM 1549 C C . GLU A 1 201 ? 14.947 -11.224 -15.687 1.00 95.19 201 GLU A C 1
ATOM 1551 O O . GLU A 1 201 ? 14.053 -10.729 -16.382 1.00 95.19 201 GLU A O 1
ATOM 1556 N N . ASN A 1 202 ? 16.150 -11.525 -16.187 1.00 96.62 202 ASN A N 1
ATOM 1557 C CA . ASN A 1 202 ? 16.517 -11.230 -17.575 1.00 96.62 202 ASN A CA 1
ATOM 1558 C C . ASN A 1 202 ? 15.550 -11.884 -18.580 1.00 96.62 202 ASN A C 1
ATOM 1560 O O . ASN A 1 202 ? 15.037 -11.215 -19.474 1.00 96.62 202 ASN A O 1
ATOM 1564 N N . GLU A 1 203 ? 15.205 -13.156 -18.362 1.00 94.75 203 GLU A N 1
ATOM 1565 C CA . GLU A 1 203 ? 14.257 -13.904 -19.202 1.00 94.75 203 GLU A CA 1
ATOM 1566 C C . GLU A 1 203 ? 12.874 -13.231 -19.264 1.00 94.75 203 GLU A C 1
ATOM 1568 O O . GLU A 1 203 ? 12.235 -13.172 -20.317 1.00 94.75 203 GLU A O 1
ATOM 1573 N N . ALA A 1 204 ? 12.413 -12.656 -18.148 1.00 96.50 204 ALA A N 1
ATOM 1574 C CA . ALA A 1 204 ? 11.144 -11.940 -18.089 1.00 96.50 204 ALA A CA 1
ATOM 1575 C C . ALA A 1 204 ? 11.188 -10.613 -18.863 1.00 96.50 204 ALA A C 1
ATOM 1577 O O . ALA A 1 204 ? 10.189 -10.216 -19.473 1.00 96.50 204 ALA A O 1
ATOM 1578 N N . ILE A 1 205 ? 12.332 -9.922 -18.849 1.00 97.38 205 ILE A N 1
ATOM 1579 C CA . ILE A 1 205 ? 12.549 -8.705 -19.640 1.00 97.38 205 ILE A CA 1
ATOM 1580 C C . ILE A 1 205 ? 12.569 -9.047 -21.132 1.00 97.38 205 ILE A C 1
ATOM 1582 O O . ILE A 1 205 ? 11.886 -8.376 -21.906 1.00 97.38 205 ILE A O 1
ATOM 1586 N N . GLU A 1 206 ? 13.279 -10.102 -21.532 1.00 95.94 206 GLU A N 1
ATOM 1587 C CA . GLU A 1 206 ? 13.352 -10.570 -22.921 1.00 95.94 206 GLU A CA 1
ATOM 1588 C C . GLU A 1 206 ? 11.974 -10.976 -23.455 1.00 95.94 206 GLU A C 1
ATOM 1590 O O . GLU A 1 206 ? 11.538 -10.488 -24.502 1.00 95.94 206 GLU A O 1
ATOM 1595 N N . GLN A 1 207 ? 11.225 -11.779 -22.693 1.00 95.62 207 GLN A N 1
ATOM 1596 C CA . GLN A 1 207 ? 9.857 -12.158 -23.045 1.00 95.62 207 GLN A CA 1
ATOM 1597 C C . GLN A 1 207 ? 8.950 -10.926 -23.193 1.00 95.62 207 GLN A C 1
ATOM 1599 O O . GLN A 1 207 ? 8.152 -10.828 -24.131 1.00 95.62 207 GLN A O 1
ATOM 1604 N N . ALA A 1 208 ? 9.056 -9.966 -22.272 1.00 96.19 208 ALA A N 1
ATOM 1605 C CA . ALA A 1 208 ? 8.276 -8.737 -22.319 1.00 96.19 208 ALA A CA 1
ATOM 1606 C C . ALA A 1 208 ? 8.651 -7.850 -23.516 1.00 96.19 208 ALA A C 1
ATOM 1608 O O . ALA A 1 208 ? 7.761 -7.238 -24.115 1.00 96.19 208 ALA A O 1
ATOM 1609 N N . ALA A 1 209 ? 9.935 -7.789 -23.873 1.00 94.88 209 ALA A N 1
ATOM 1610 C CA . ALA A 1 209 ? 10.431 -7.063 -25.035 1.00 94.88 209 ALA A CA 1
ATOM 1611 C C . ALA A 1 209 ? 9.888 -7.664 -26.334 1.00 94.88 209 ALA A C 1
ATOM 1613 O O . ALA A 1 209 ? 9.345 -6.925 -27.156 1.00 94.88 209 ALA A O 1
ATOM 1614 N N . GLN A 1 210 ? 9.923 -8.992 -26.465 1.00 94.31 210 GLN A N 1
ATOM 1615 C CA . GLN A 1 210 ? 9.370 -9.706 -27.613 1.00 94.31 210 GLN A CA 1
ATOM 1616 C C . GLN A 1 210 ? 7.868 -9.429 -27.783 1.00 94.31 210 GLN A C 1
ATOM 1618 O O . GLN A 1 210 ? 7.432 -8.986 -28.843 1.00 94.31 210 GLN A O 1
ATOM 1623 N N . GLN A 1 211 ? 7.083 -9.553 -26.708 1.00 92.88 211 GLN A N 1
ATOM 1624 C CA . GLN A 1 211 ? 5.652 -9.220 -26.744 1.00 92.88 211 GLN A CA 1
ATOM 1625 C C . GLN A 1 211 ? 5.401 -7.751 -27.112 1.00 92.88 211 GLN A C 1
ATOM 1627 O O . GLN A 1 211 ? 4.417 -7.426 -27.772 1.00 92.88 211 GLN A O 1
ATOM 1632 N N . CYS A 1 212 ? 6.242 -6.831 -26.624 1.00 91.62 212 CYS A N 1
ATOM 1633 C CA . CYS A 1 212 ? 6.154 -5.411 -26.967 1.00 91.62 212 CYS A CA 1
ATOM 1634 C C . CYS A 1 212 ? 6.440 -5.159 -28.448 1.00 91.62 212 CYS A C 1
ATOM 1636 O O . CYS A 1 212 ? 5.799 -4.284 -29.034 1.00 91.62 212 CYS A O 1
ATOM 1638 N N . LEU A 1 213 ? 7.381 -5.890 -29.038 1.00 91.75 213 LEU A N 1
ATOM 1639 C CA . LEU A 1 213 ? 7.689 -5.792 -30.457 1.00 91.75 213 LEU A CA 1
ATOM 1640 C C . LEU A 1 213 ? 6.511 -6.295 -31.302 1.00 91.75 213 LEU A C 1
ATOM 1642 O O . LEU A 1 213 ? 6.079 -5.601 -32.217 1.00 91.75 213 LEU A O 1
ATOM 1646 N N . GLU A 1 214 ? 5.935 -7.438 -30.931 1.00 90.88 214 GLU A N 1
ATOM 1647 C CA . GLU A 1 214 ? 4.813 -8.069 -31.640 1.00 90.88 214 GLU A CA 1
ATOM 1648 C C . GLU A 1 214 ? 3.549 -7.203 -31.678 1.00 90.88 214 GLU A C 1
ATOM 1650 O O . GLU A 1 214 ? 2.830 -7.191 -32.675 1.00 90.88 214 GLU A O 1
ATOM 1655 N N . ASP A 1 215 ? 3.261 -6.457 -30.609 1.00 90.12 215 ASP A N 1
ATOM 1656 C CA . ASP A 1 215 ? 2.046 -5.644 -30.517 1.00 90.12 215 ASP A CA 1
ATOM 1657 C C . ASP A 1 215 ? 2.283 -4.135 -30.681 1.00 90.12 215 ASP A C 1
ATOM 1659 O O . ASP A 1 215 ? 1.394 -3.329 -30.373 1.00 90.12 215 ASP A O 1
ATOM 1663 N N . ALA A 1 216 ? 3.466 -3.736 -31.160 1.00 84.06 216 ALA A N 1
ATOM 1664 C CA . ALA A 1 216 ? 3.869 -2.339 -31.297 1.00 84.06 216 ALA A CA 1
ATOM 1665 C C . ALA A 1 216 ? 2.869 -1.514 -32.125 1.00 84.06 216 ALA A C 1
ATOM 1667 O O . ALA A 1 216 ? 2.413 -0.462 -31.659 1.00 84.06 216 ALA A O 1
ATOM 1668 N N . ASP A 1 217 ? 2.461 -2.027 -33.286 1.00 83.62 217 ASP A N 1
ATOM 1669 C CA . ASP A 1 217 ? 1.538 -1.348 -34.203 1.00 83.62 217 ASP A CA 1
ATOM 1670 C C . ASP A 1 217 ? 0.127 -1.252 -33.618 1.00 83.62 217 ASP A C 1
ATOM 1672 O O . ASP A 1 217 ? -0.473 -0.175 -33.564 1.00 83.62 217 ASP A O 1
ATOM 1676 N N . ALA A 1 218 ? -0.378 -2.350 -33.050 1.00 82.81 218 ALA A N 1
ATOM 1677 C CA . ALA A 1 218 ? -1.671 -2.364 -32.371 1.00 82.81 218 ALA A CA 1
ATOM 1678 C C . ALA A 1 218 ? -1.700 -1.402 -31.168 1.00 82.81 218 ALA A C 1
ATOM 1680 O O . ALA A 1 218 ? -2.739 -0.817 -30.843 1.00 82.81 218 ALA A O 1
ATOM 1681 N N . ARG A 1 219 ? -0.573 -1.214 -30.466 1.00 82.12 219 ARG A N 1
ATOM 1682 C CA . ARG A 1 219 ? -0.444 -0.194 -29.413 1.00 82.12 219 ARG A CA 1
ATOM 1683 C C . ARG A 1 219 ? -0.380 1.216 -29.995 1.00 82.12 219 ARG A C 1
ATOM 1685 O O . ARG A 1 219 ? -0.971 2.112 -29.400 1.00 82.12 219 ARG A O 1
ATOM 1692 N N . ALA A 1 220 ? 0.298 1.431 -31.121 1.00 83.19 220 ALA A N 1
ATOM 1693 C CA . ALA A 1 220 ? 0.377 2.739 -31.770 1.00 83.19 220 ALA A CA 1
ATOM 1694 C C . ALA A 1 220 ? -1.004 3.233 -32.220 1.00 83.19 220 ALA A C 1
ATOM 1696 O O . ALA A 1 220 ? -1.388 4.352 -31.874 1.00 83.19 220 ALA A O 1
ATOM 1697 N N . VAL A 1 221 ? -1.786 2.365 -32.867 1.00 86.31 221 VAL A N 1
ATOM 1698 C CA . VAL A 1 221 ? -3.171 2.654 -33.265 1.00 86.31 221 VAL A CA 1
ATOM 1699 C C . VAL A 1 221 ? -4.016 3.004 -32.038 1.00 86.31 221 VAL A C 1
ATOM 1701 O O . VAL A 1 221 ? -4.602 4.084 -31.974 1.00 86.31 221 VAL A O 1
ATOM 1704 N N . ARG A 1 222 ? -4.005 2.156 -30.998 1.00 85.25 222 ARG A N 1
ATOM 1705 C CA . ARG A 1 222 ? -4.745 2.423 -29.750 1.00 85.25 222 ARG A CA 1
ATOM 1706 C C . ARG A 1 222 ? -4.339 3.741 -29.089 1.00 85.25 222 ARG A C 1
ATOM 1708 O O . ARG A 1 222 ? -5.217 4.480 -28.653 1.00 85.25 222 ARG A O 1
ATOM 1715 N N . ARG A 1 223 ? -3.039 4.066 -29.040 1.00 85.94 223 ARG A N 1
ATOM 1716 C CA . ARG A 1 223 ? -2.542 5.341 -28.490 1.00 85.94 223 ARG A CA 1
ATOM 1717 C C . ARG A 1 223 ? -3.070 6.543 -29.267 1.00 85.94 223 ARG A C 1
ATOM 1719 O O . ARG A 1 223 ? -3.450 7.519 -28.632 1.00 85.94 223 ARG A O 1
ATOM 1726 N N . SER A 1 224 ? -3.119 6.467 -30.597 1.00 86.50 224 SER A N 1
ATOM 1727 C CA . SER A 1 224 ? -3.664 7.538 -31.439 1.00 86.50 224 SER A CA 1
ATOM 1728 C C . SER A 1 224 ? -5.154 7.766 -31.162 1.00 86.50 224 SER A C 1
ATOM 1730 O O . SER A 1 224 ? -5.563 8.889 -30.864 1.00 86.50 224 SER A O 1
ATOM 1732 N N . HIS A 1 225 ? -5.953 6.693 -31.135 1.00 87.12 225 HIS A N 1
ATOM 1733 C CA . HIS A 1 225 ? -7.378 6.785 -30.801 1.00 87.12 225 HIS A CA 1
ATOM 1734 C C . HIS A 1 225 ? -7.614 7.329 -29.385 1.00 87.12 225 HIS A C 1
ATOM 1736 O O . HIS A 1 225 ? -8.461 8.201 -29.188 1.00 87.12 225 HIS A O 1
ATOM 1742 N N . ASP A 1 226 ? -6.853 6.860 -28.393 1.00 88.12 226 ASP A N 1
ATOM 1743 C CA . ASP A 1 226 ? -6.958 7.361 -27.021 1.00 88.12 226 ASP A CA 1
ATOM 1744 C C . ASP A 1 226 ? -6.516 8.821 -26.892 1.00 88.12 226 ASP A C 1
ATOM 1746 O O . ASP A 1 226 ? -7.114 9.563 -26.114 1.00 88.12 226 ASP A O 1
ATOM 1750 N N . GLN A 1 227 ? -5.497 9.254 -27.639 1.00 87.50 227 GLN A N 1
ATOM 1751 C CA . GLN A 1 227 ? -5.065 10.650 -27.666 1.00 87.50 227 GLN A CA 1
ATOM 1752 C C . GLN A 1 227 ? -6.164 11.548 -28.235 1.00 87.50 227 GLN A C 1
ATOM 1754 O O . GLN A 1 227 ? -6.484 12.562 -27.619 1.00 87.50 227 GLN A O 1
ATOM 1759 N N . ALA A 1 228 ? -6.790 11.146 -29.345 1.00 88.31 228 ALA A N 1
ATOM 1760 C CA . ALA A 1 228 ? -7.917 11.870 -29.926 1.00 88.31 228 ALA A CA 1
ATOM 1761 C C . ALA A 1 228 ? -9.096 11.955 -28.943 1.00 88.31 228 ALA A C 1
ATOM 1763 O O . ALA A 1 228 ? -9.650 13.029 -28.711 1.00 88.31 228 ALA A O 1
ATOM 1764 N N . ARG A 1 229 ? -9.431 10.836 -28.287 1.00 88.75 229 ARG A N 1
ATOM 1765 C CA . ARG A 1 229 ? -10.496 10.789 -27.279 1.00 88.75 229 ARG A CA 1
ATOM 1766 C C . ARG A 1 229 ? -10.197 11.686 -26.075 1.00 88.75 229 ARG A C 1
ATOM 1768 O O . ARG A 1 229 ? -11.093 12.383 -25.610 1.00 88.75 229 ARG A O 1
ATOM 1775 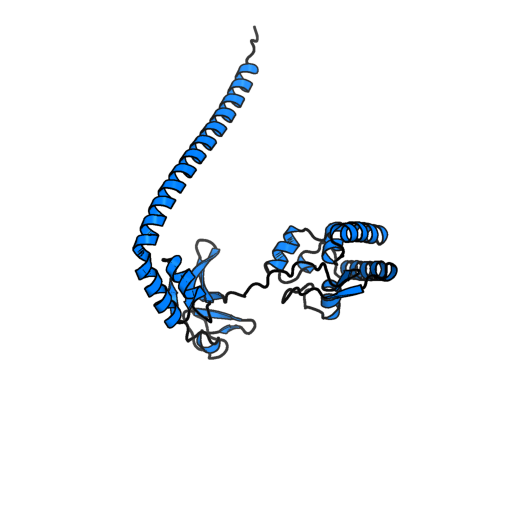N N . ARG A 1 230 ? -8.961 11.683 -25.564 1.00 89.88 230 ARG A N 1
ATOM 1776 C CA . ARG A 1 230 ? -8.547 12.551 -24.445 1.00 89.88 230 ARG A CA 1
ATOM 1777 C C . ARG A 1 230 ? -8.584 14.024 -24.834 1.00 89.88 230 ARG A C 1
ATOM 1779 O O . ARG A 1 230 ? -9.125 14.809 -24.072 1.00 89.88 230 ARG A O 1
ATOM 1786 N N . ALA A 1 231 ? -8.107 14.379 -26.027 1.00 89.62 231 ALA A N 1
ATOM 1787 C CA . ALA A 1 231 ? -8.149 15.756 -26.516 1.00 89.62 231 ALA A CA 1
ATOM 1788 C C . ALA A 1 231 ? -9.587 16.295 -26.602 1.00 89.62 231 ALA A C 1
ATOM 1790 O O . ALA A 1 231 ? -9.850 17.402 -26.139 1.00 89.62 231 ALA A O 1
ATOM 1791 N N . ALA A 1 232 ? -10.528 15.488 -27.106 1.00 90.44 232 ALA A N 1
ATOM 1792 C CA . ALA A 1 232 ? -11.944 15.855 -27.155 1.00 90.44 232 ALA A CA 1
ATOM 1793 C C . ALA A 1 232 ? -12.558 16.046 -25.754 1.00 90.44 232 ALA A C 1
ATOM 1795 O O . ALA A 1 232 ? -13.317 16.988 -25.525 1.00 90.44 232 ALA A O 1
ATOM 1796 N N . VAL A 1 233 ? -12.221 15.173 -24.796 1.00 90.00 233 VAL A N 1
ATOM 1797 C CA . VAL A 1 233 ? -12.679 15.311 -23.402 1.00 90.00 233 VAL A CA 1
ATOM 1798 C C . VAL A 1 233 ? -12.077 16.555 -22.741 1.00 90.00 233 VAL A C 1
ATOM 1800 O O . VAL A 1 233 ? -12.802 17.292 -22.076 1.00 90.00 233 VAL A O 1
ATOM 1803 N N . ASP A 1 234 ? -10.788 16.820 -22.949 1.00 92.31 234 ASP A N 1
ATOM 1804 C CA . ASP A 1 234 ? -10.094 17.987 -22.396 1.00 92.31 234 ASP A CA 1
ATOM 1805 C C . ASP A 1 234 ? -10.629 19.302 -22.977 1.00 92.31 234 ASP A C 1
ATOM 1807 O O . ASP A 1 234 ? -10.705 20.310 -22.276 1.00 92.31 234 ASP A O 1
ATOM 1811 N N . GLU A 1 235 ? -11.008 19.323 -24.255 1.00 91.94 235 GLU A N 1
ATOM 1812 C CA . GLU A 1 235 ? -11.673 20.472 -24.873 1.00 91.94 235 GLU A CA 1
ATOM 1813 C C . GLU A 1 235 ? -13.034 20.739 -24.237 1.00 91.94 235 GLU A C 1
ATOM 1815 O O . GLU A 1 235 ? -13.262 21.844 -23.745 1.00 91.94 235 GLU A O 1
ATOM 1820 N N . LYS A 1 236 ? -13.873 19.706 -24.102 1.00 92.19 236 LYS A N 1
ATOM 1821 C CA . LYS A 1 236 ? -15.155 19.831 -23.403 1.00 92.19 236 LYS A CA 1
ATOM 1822 C C . LYS A 1 236 ? -14.978 20.314 -21.961 1.00 92.19 236 LYS A C 1
ATOM 1824 O O . LYS A 1 236 ? -15.703 21.195 -21.515 1.00 92.19 236 LYS A O 1
ATOM 1829 N N . PHE A 1 237 ? -13.994 19.781 -21.238 1.00 87.50 237 PHE A N 1
ATOM 1830 C CA . PHE A 1 237 ? -13.715 20.208 -19.867 1.00 87.50 237 PHE A CA 1
ATOM 1831 C C . PHE A 1 237 ? -13.262 21.673 -19.795 1.00 87.50 237 PHE A C 1
ATOM 1833 O O . PHE A 1 237 ? -13.695 22.411 -18.908 1.00 87.50 237 PHE A O 1
ATOM 1840 N N . ARG A 1 238 ? -12.411 22.118 -20.732 1.00 90.69 238 ARG A N 1
ATOM 1841 C CA . ARG A 1 238 ? -11.994 23.526 -20.833 1.00 90.69 238 ARG A CA 1
ATOM 1842 C C . ARG A 1 238 ? -13.177 24.439 -21.131 1.00 90.69 238 ARG A C 1
ATOM 1844 O O . ARG A 1 238 ? -13.260 25.510 -20.531 1.00 90.69 238 ARG A O 1
ATOM 1851 N N . ASP A 1 239 ? -14.088 24.027 -22.002 1.00 92.62 239 ASP A N 1
ATOM 1852 C CA . ASP A 1 239 ? -15.279 24.809 -22.323 1.00 92.62 239 ASP A CA 1
ATOM 1853 C C . ASP A 1 239 ? -16.265 24.858 -21.156 1.00 92.62 239 ASP A C 1
ATOM 1855 O O . ASP A 1 239 ? -16.713 25.947 -20.801 1.00 92.62 239 ASP A O 1
ATOM 1859 N N . ASP A 1 240 ? -16.530 23.742 -20.478 1.00 92.31 240 ASP A N 1
ATOM 1860 C CA . ASP A 1 240 ? -17.356 23.721 -19.264 1.00 92.31 240 ASP A CA 1
ATOM 1861 C C . ASP A 1 240 ? -16.763 24.631 -18.173 1.00 92.31 240 ASP A C 1
ATOM 1863 O O . ASP A 1 240 ? -17.480 25.389 -17.515 1.00 92.31 240 ASP A O 1
ATOM 1867 N N . ALA A 1 241 ? -15.438 24.608 -17.992 1.00 88.31 241 ALA A N 1
ATOM 1868 C CA . ALA A 1 241 ? -14.754 25.492 -17.053 1.00 88.31 241 ALA A CA 1
ATOM 1869 C C . ALA A 1 241 ? -14.885 26.972 -17.452 1.00 88.31 241 ALA A C 1
ATOM 1871 O O . ALA A 1 241 ? -15.157 27.811 -16.591 1.00 88.31 241 ALA A O 1
ATOM 1872 N N . ARG A 1 242 ? -14.742 27.300 -18.746 1.00 92.88 242 ARG A N 1
ATOM 1873 C CA . ARG A 1 242 ? -14.948 28.662 -19.270 1.00 92.88 242 ARG A CA 1
ATOM 1874 C C . ARG A 1 242 ? -16.368 29.158 -19.014 1.00 92.88 242 ARG A C 1
ATOM 1876 O O . ARG A 1 242 ? -16.517 30.292 -18.567 1.00 92.88 242 ARG A O 1
ATOM 1883 N N . HIS A 1 243 ? -17.379 28.323 -19.252 1.00 92.62 243 HIS A N 1
ATOM 1884 C CA . HIS A 1 243 ? -18.777 28.668 -18.980 1.00 92.62 243 HIS A CA 1
ATOM 1885 C C . HIS A 1 243 ? -18.991 28.960 -17.496 1.00 92.62 243 HIS A C 1
ATOM 1887 O O . HIS A 1 243 ? -19.459 30.038 -17.158 1.00 92.62 243 HIS A O 1
ATOM 1893 N N . ARG A 1 244 ? -18.517 28.090 -16.595 1.00 91.81 244 ARG A N 1
ATOM 1894 C CA . ARG A 1 244 ? -18.640 28.318 -15.143 1.00 91.81 244 ARG A CA 1
ATOM 1895 C C . ARG A 1 244 ? -17.976 29.611 -14.675 1.00 91.81 244 ARG A C 1
ATOM 1897 O O . ARG A 1 244 ? -18.499 30.280 -13.788 1.00 91.81 244 ARG A O 1
ATOM 1904 N N . VAL A 1 245 ? -16.812 29.952 -15.234 1.00 92.56 245 VAL A N 1
ATOM 1905 C CA . VAL A 1 245 ? -16.142 31.225 -14.925 1.00 92.56 245 VAL A CA 1
ATOM 1906 C C . VAL A 1 245 ? -16.972 32.401 -15.436 1.00 92.56 245 VAL A C 1
ATOM 1908 O O . VAL A 1 245 ? -17.152 33.358 -14.688 1.00 92.56 245 VAL A O 1
ATOM 1911 N N . ARG A 1 246 ? -17.504 32.324 -16.663 1.00 92.00 246 ARG A N 1
ATOM 1912 C CA . ARG A 1 246 ? -18.372 33.364 -17.232 1.00 92.00 246 ARG A CA 1
ATOM 1913 C C . ARG A 1 246 ? -19.629 33.562 -16.387 1.00 92.00 246 ARG A C 1
ATOM 1915 O O . ARG A 1 246 ? -19.842 34.672 -15.926 1.00 92.00 246 ARG A O 1
ATOM 1922 N N . ASP A 1 247 ? -20.361 32.496 -16.080 1.00 92.56 247 ASP A N 1
ATOM 1923 C CA . ASP A 1 247 ? -21.582 32.555 -15.264 1.00 92.56 247 ASP A CA 1
ATOM 1924 C C . ASP A 1 247 ? -21.314 33.192 -13.893 1.00 92.56 247 ASP A C 1
ATOM 1926 O O . ASP A 1 247 ? -22.102 33.986 -13.382 1.00 92.56 247 ASP A O 1
ATOM 1930 N N . ARG A 1 248 ? -20.162 32.873 -13.286 1.00 89.38 248 ARG A N 1
ATOM 1931 C CA . ARG A 1 248 ? -19.740 33.455 -12.008 1.00 89.38 248 ARG A CA 1
ATOM 1932 C C . ARG A 1 248 ? -19.438 34.948 -12.128 1.00 89.38 248 ARG A C 1
ATOM 1934 O O . ARG A 1 248 ? -19.781 35.691 -11.213 1.00 89.38 248 ARG A O 1
ATOM 1941 N N . VAL A 1 249 ? -18.781 35.373 -13.207 1.00 91.69 249 VAL A N 1
ATOM 1942 C CA . VAL A 1 249 ? -18.502 36.791 -13.483 1.00 91.69 249 VAL A CA 1
ATOM 1943 C C . VAL A 1 249 ? -19.801 37.546 -13.751 1.00 91.69 249 VAL A C 1
ATOM 1945 O O . VAL A 1 249 ? -20.015 38.591 -13.143 1.00 91.69 249 VAL A O 1
ATOM 1948 N N . ASP A 1 250 ? -20.687 36.999 -14.580 1.00 91.62 250 ASP A N 1
ATOM 1949 C CA . ASP A 1 250 ? -21.969 37.615 -14.923 1.00 91.62 250 ASP A CA 1
ATOM 1950 C C . ASP A 1 250 ? -22.853 37.775 -13.680 1.00 91.62 250 ASP A C 1
ATOM 1952 O O . ASP A 1 250 ? -23.350 38.868 -13.423 1.00 91.62 250 ASP A O 1
ATOM 1956 N N . ALA A 1 251 ? -22.930 36.759 -12.813 1.00 88.25 251 ALA A N 1
ATOM 1957 C CA . ALA A 1 251 ? -23.645 36.861 -11.539 1.00 88.25 251 ALA A CA 1
ATOM 1958 C C . ALA A 1 251 ? -23.099 37.979 -10.627 1.00 88.25 251 ALA A C 1
ATOM 1960 O O . ALA A 1 251 ? -23.866 38.668 -9.950 1.00 88.25 251 ALA A O 1
ATOM 1961 N N . VAL A 1 252 ? -21.775 38.181 -10.599 1.00 89.44 252 VAL A N 1
ATOM 1962 C CA . VAL A 1 252 ? -21.149 39.285 -9.849 1.00 89.44 252 VAL A CA 1
ATOM 1963 C C . VAL A 1 252 ? -21.503 40.635 -10.472 1.00 89.44 252 VAL A C 1
ATOM 1965 O O . VAL A 1 252 ? -21.866 41.557 -9.744 1.00 89.44 252 VAL A O 1
ATOM 1968 N N . LEU A 1 253 ? -21.433 40.754 -11.800 1.00 90.12 253 LEU A N 1
ATOM 1969 C CA . LEU A 1 253 ? -21.777 41.982 -12.519 1.00 90.12 253 LEU A CA 1
ATOM 1970 C C . LEU A 1 253 ? -23.254 42.348 -12.352 1.00 90.12 253 LEU A C 1
ATOM 1972 O O . LEU A 1 253 ? -23.564 43.516 -12.133 1.00 90.12 253 LEU A O 1
ATOM 1976 N N . ASP A 1 254 ? -24.154 41.372 -12.404 1.00 89.00 254 ASP A N 1
ATOM 1977 C CA . ASP A 1 254 ? -25.58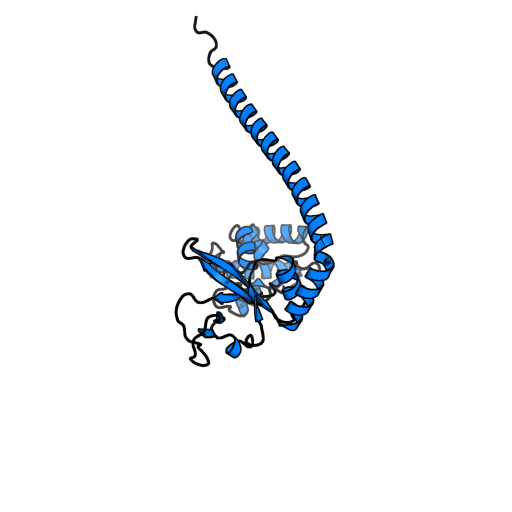8 41.592 -12.224 1.00 89.00 254 ASP A CA 1
ATOM 1978 C C . ASP A 1 254 ? -25.929 41.969 -10.782 1.00 89.00 254 ASP A C 1
ATOM 1980 O O . ASP A 1 254 ? -26.729 42.876 -10.565 1.00 89.00 254 ASP A O 1
ATOM 1984 N N . THR A 1 255 ? -25.252 41.372 -9.794 1.00 84.75 255 THR A N 1
ATOM 1985 C CA . THR A 1 255 ? -25.344 41.813 -8.390 1.00 84.75 255 THR A CA 1
ATOM 1986 C C . THR A 1 255 ? -24.897 43.270 -8.249 1.00 84.75 255 THR A C 1
ATOM 1988 O O . THR A 1 255 ? -25.537 44.056 -7.553 1.00 84.75 255 THR A O 1
ATOM 1991 N N . TRP A 1 256 ? -23.817 43.651 -8.936 1.00 82.06 256 TRP A N 1
ATOM 1992 C CA . TRP A 1 256 ? -23.309 45.020 -8.919 1.00 82.06 256 TRP A CA 1
ATOM 1993 C C . TRP A 1 256 ? -24.294 45.995 -9.576 1.00 82.06 256 TRP A C 1
ATOM 1995 O O . TRP A 1 256 ? -24.623 47.013 -8.981 1.00 82.06 256 TRP A O 1
ATOM 2005 N N . ARG A 1 257 ? -24.846 45.657 -10.749 1.00 84.25 257 ARG A N 1
ATOM 2006 C CA . ARG A 1 257 ? -25.871 46.460 -11.446 1.00 84.25 257 ARG A CA 1
ATOM 2007 C C . ARG A 1 257 ? -27.166 46.591 -10.647 1.00 84.25 257 ARG A C 1
ATOM 2009 O O . ARG A 1 257 ? -27.728 47.676 -10.604 1.00 84.25 257 ARG A O 1
ATOM 2016 N N . ALA A 1 258 ? -27.620 45.523 -9.994 1.00 79.12 258 ALA A N 1
ATOM 2017 C CA . ALA A 1 258 ? -28.800 45.550 -9.129 1.00 79.12 258 ALA A CA 1
ATOM 2018 C C . ALA A 1 258 ? -28.575 46.369 -7.845 1.00 79.12 258 ALA A C 1
ATOM 2020 O O . ALA A 1 258 ? -29.529 46.880 -7.267 1.00 79.12 258 ALA A O 1
ATOM 2021 N N . GLY A 1 259 ? -27.322 46.525 -7.408 1.00 68.12 259 GLY A N 1
ATOM 2022 C CA . GLY A 1 259 ? -26.937 47.478 -6.365 1.00 68.12 259 GLY A CA 1
ATOM 2023 C C . GLY A 1 259 ? -26.877 48.936 -6.843 1.00 68.12 259 GLY A C 1
ATOM 2024 O O . GLY A 1 259 ? -26.890 49.838 -6.013 1.00 68.12 259 GLY A O 1
ATOM 2025 N N . VAL A 1 260 ? -26.852 49.177 -8.160 1.00 59.97 260 VAL A N 1
ATOM 2026 C CA . VAL A 1 260 ? -26.907 50.505 -8.804 1.00 59.97 260 VAL A CA 1
ATOM 2027 C C . VAL A 1 260 ? -28.343 50.792 -9.276 1.00 59.97 260 VAL A C 1
ATOM 2029 O O . VAL A 1 260 ? -28.589 51.204 -10.406 1.00 59.97 260 VAL A O 1
ATOM 2032 N N . VAL A 1 261 ? -29.333 50.553 -8.410 1.00 52.00 261 VAL A N 1
ATOM 2033 C CA . VAL A 1 261 ? -30.674 51.126 -8.595 1.00 52.00 261 VAL A CA 1
ATOM 2034 C C . VAL A 1 261 ? -30.618 52.571 -8.102 1.00 52.00 261 VAL A C 1
ATOM 2036 O O . VAL A 1 261 ? -30.258 52.815 -6.952 1.00 52.00 261 VAL A O 1
ATOM 2039 N N . ASN A 1 262 ? -30.914 53.488 -9.028 1.00 51.53 262 ASN A N 1
ATOM 2040 C CA . ASN A 1 262 ? -30.929 54.950 -8.917 1.00 51.53 262 ASN A CA 1
ATOM 2041 C C . ASN A 1 262 ? -31.106 55.500 -7.495 1.00 51.53 262 ASN A C 1
ATOM 2043 O O . ASN A 1 262 ? -32.161 55.343 -6.881 1.00 51.53 262 ASN A O 1
ATOM 2047 N N . LEU A 1 263 ? -30.099 56.245 -7.041 1.00 43.03 263 LEU A N 1
ATOM 2048 C CA . LEU A 1 263 ? -30.334 57.416 -6.207 1.00 43.03 263 LEU A CA 1
ATOM 2049 C C . LEU A 1 263 ? -30.599 58.574 -7.177 1.00 43.03 263 LEU A C 1
ATOM 2051 O O . LEU A 1 263 ? -29.663 59.030 -7.837 1.00 43.03 263 LEU A O 1
ATOM 2055 N N . ASP A 1 264 ? -31.875 58.948 -7.312 1.00 42.59 264 ASP A N 1
ATOM 2056 C CA . ASP A 1 264 ? -32.276 60.277 -7.800 1.00 42.59 264 ASP A CA 1
ATOM 2057 C C . ASP A 1 264 ? -31.673 61.382 -6.910 1.00 42.59 264 ASP A C 1
ATOM 2059 O O . ASP A 1 264 ? -31.581 61.167 -5.674 1.00 42.59 264 ASP A O 1
#